Protein AF-0000000078833300 (afdb_homodimer)

Sequence (262 aa):
MPRTYQPGDTFTHVRECDRYRPIYYAGASGDYNPIHIDPEAGSAAGLNGNILQGLCTLGWVVEAIAGFVEDPGRVRRVKARFSRPVRPEDTITFQGRVTAVQDGRLTAEVSATNQRGEDVLKGAVVEAFIGMPRTYQPGDTFTHVRECDRYRPIYYAGASGDYNPIHIDPEAGSAAGLNGNILQGLCTLGWVVEAIAGFVEDPGRVRRVKARFSRPVRPEDTITFQGRVTAVQDGRLTAEVSATNQRGEDVLKGAVVEAFIG

Solvent-accessible surface area (backbone atoms only — not comparable to full-atom values): 13413 Å² total; per-residue (Å²): 125,86,83,81,79,49,58,71,45,70,52,73,40,77,47,69,34,50,78,57,45,33,48,50,33,17,71,49,44,62,51,68,50,46,40,31,66,30,46,65,49,6,38,75,71,71,58,81,23,33,30,44,54,65,66,46,59,54,34,45,52,53,38,41,51,40,66,68,68,72,42,75,55,52,74,37,33,42,34,39,39,52,68,39,85,48,38,59,66,36,38,36,40,35,46,34,32,29,69,40,61,55,95,53,28,39,30,32,39,33,32,30,26,37,82,84,68,46,58,30,28,56,67,22,36,43,32,26,40,47,122,125,87,84,82,80,48,59,69,45,70,51,73,39,76,48,70,33,49,79,58,43,33,48,49,33,17,71,49,44,61,51,68,50,45,42,30,67,29,47,66,48,6,37,75,71,70,58,80,24,33,29,42,56,64,66,46,59,53,35,44,52,51,37,40,50,40,65,68,68,71,44,78,55,50,72,37,33,42,34,39,37,51,68,39,85,48,39,59,66,35,39,35,40,36,46,35,33,28,69,40,64,55,95,52,28,39,30,34,38,32,32,29,27,37,82,83,68,46,60,32,28,56,66,23,36,41,31,28,42,48,121

Foldseek 3Di:
DQDDDDFFDKFKDKDAAAQCNLPVVCVVVVPPPCLAHPQVVVVVVVNNGHFHDVVVVVVVVVVRVCVVNVFDKDWDDKDWDFDHTHHHGWMKMKMKTWHDDPDQKTKMWIWMATPVRHTGIHGMIIMIGHD/DQDDDDFFDKFKDKDAAAQCNLPVVCVVVVPPPCLAHPQVVVVVVVNNGHFHDVVVVVVVVVVRVCVVSVFDKDWDDKDWDFDHTHHHGWMKMKMKTWHDDDDQKTKMWIWMATPVRHTGIHGMIIMIGHD

Organism: Myxococcus xanthus (strain DK1622) (NCBI:txid246197)

Secondary structure (DSSP, 8-state):
------TT-EEEEEEE--TTHHHHHHHHH----HHHH-HHHHHHTTSSS----HHHHHHHHHHHHHHHHTS---EEEEEEEB-S---TT-EEEEEEEEEEEETTEEEEEEEEE-TTS-EEEEEEEEEEE--/------TT-EEEEEEE--TTHHHHHHHHH----HHHH-HHHHHHTTSSS----HHHHHHHHHHHHHHHHTS---EEEEEEEB-S---TT-EEEEEEEEEEEETTEEEEEEEEE-TTS-EEEEEEEEEEE--

pLDDT: mean 94.78, std 7.52, range [46.41, 98.88]

Structure (mmCIF, N/CA/C/O backbone):
data_AF-0000000078833300-model_v1
#
loop_
_entity.id
_entity.type
_entity.pdbx_description
1 polymer 'MaoC domain protein'
#
loop_
_atom_site.group_PDB
_atom_site.id
_atom_site.type_symbol
_atom_site.label_atom_id
_atom_site.label_alt_id
_atom_site.label_comp_id
_atom_site.label_asym_id
_atom_site.label_entity_id
_atom_site.label_seq_id
_atom_site.pdbx_PDB_ins_code
_atom_site.Cartn_x
_atom_site.Cartn_y
_atom_site.Cartn_z
_atom_site.occupancy
_atom_site.B_iso_or_equiv
_atom_site.auth_seq_id
_atom_site.auth_comp_id
_atom_site.auth_asym_id
_atom_site.auth_atom_id
_atom_site.pdbx_PDB_model_num
ATOM 1 N N . MET A 1 1 ? -14.938 24.672 14.789 1 46.44 1 MET A N 1
ATOM 2 C CA . MET A 1 1 ? -14.117 24.062 15.836 1 46.44 1 MET A CA 1
ATOM 3 C C . MET A 1 1 ? -13.32 22.891 15.297 1 46.44 1 MET A C 1
ATOM 5 O O . MET A 1 1 ? -13.781 22.172 14.414 1 46.44 1 MET A O 1
ATOM 9 N N . PRO A 1 2 ? -11.938 22.875 15.602 1 61.19 2 PRO A N 1
ATOM 10 C CA . PRO A 1 2 ? -11.195 21.75 15.047 1 61.19 2 PRO A CA 1
ATOM 11 C C . PRO A 1 2 ? -11.789 20.391 15.453 1 61.19 2 PRO A C 1
ATOM 13 O O . PRO A 1 2 ? -12.32 20.266 16.562 1 61.19 2 PRO A O 1
ATOM 16 N N . ARG A 1 3 ? -12.328 19.625 14.547 1 71.81 3 ARG A N 1
ATOM 17 C CA . ARG A 1 3 ? -12.938 18.328 14.852 1 71.81 3 ARG A CA 1
ATOM 18 C C . ARG A 1 3 ? -12.031 17.5 15.75 1 71.81 3 ARG A C 1
ATOM 20 O O . ARG A 1 3 ? -10.812 17.453 15.547 1 71.81 3 ARG A O 1
ATOM 27 N N . THR A 1 4 ? -12.586 17.125 16.938 1 87.56 4 THR A N 1
ATOM 28 C CA . THR A 1 4 ? -11.859 16.234 17.828 1 87.56 4 THR A CA 1
ATOM 29 C C . THR A 1 4 ? -12.188 14.773 17.516 1 87.56 4 THR A C 1
ATOM 31 O O . THR A 1 4 ? -13.336 14.445 17.203 1 87.56 4 THR A O 1
ATOM 34 N N . TYR A 1 5 ? -11.242 13.977 17.406 1 93.62 5 TYR A N 1
ATOM 35 C CA . TYR A 1 5 ? -11.375 12.539 17.188 1 93.62 5 TYR A CA 1
ATOM 36 C C . TYR A 1 5 ? -11.094 11.758 18.453 1 93.62 5 TYR A C 1
ATOM 38 O O . TYR A 1 5 ? -10.281 12.172 19.281 1 93.62 5 TYR A O 1
ATOM 46 N N . GLN A 1 6 ? -11.82 10.703 18.625 1 96.19 6 GLN A N 1
ATOM 47 C CA . GLN A 1 6 ? -11.617 9.852 19.797 1 96.19 6 GLN A CA 1
ATOM 48 C C . GLN A 1 6 ? -11.766 8.375 19.453 1 96.19 6 GLN A C 1
ATOM 50 O O . GLN A 1 6 ? -12.469 8.031 18.5 1 96.19 6 GLN A O 1
ATOM 55 N N . PRO A 1 7 ? -11.078 7.582 20.312 1 97.88 7 PRO A N 1
ATOM 56 C CA . PRO A 1 7 ? -11.312 6.148 20.109 1 97.88 7 PRO A CA 1
ATOM 57 C C . PRO A 1 7 ? -12.789 5.781 20.125 1 97.88 7 PRO A C 1
ATOM 59 O O . PRO A 1 7 ? -13.555 6.32 20.922 1 97.88 7 PRO A O 1
ATOM 62 N N . GLY A 1 8 ? -13.172 4.984 19.203 1 98.25 8 GLY A N 1
ATOM 63 C CA . GLY A 1 8 ? -14.57 4.586 19.109 1 98.25 8 GLY A CA 1
ATOM 64 C C . GLY A 1 8 ? -15.305 5.258 17.969 1 98.25 8 GLY A C 1
ATOM 65 O O . GLY A 1 8 ? -16.359 4.789 17.531 1 98.25 8 GLY A O 1
ATOM 66 N N . ASP A 1 9 ? -14.797 6.422 17.484 1 98 9 ASP A N 1
ATOM 67 C CA . ASP A 1 9 ? -15.375 7.047 16.297 1 98 9 ASP A CA 1
ATOM 68 C C . ASP A 1 9 ? -15.383 6.082 15.117 1 98 9 ASP A C 1
ATOM 70 O O . ASP A 1 9 ? -14.414 5.344 14.914 1 98 9 ASP A O 1
ATOM 74 N N . THR A 1 10 ? -16.562 6.066 14.375 1 98.5 10 THR A N 1
ATOM 75 C CA . THR A 1 10 ? -16.656 5.176 13.219 1 98.5 10 THR A CA 1
ATOM 76 C C . THR A 1 10 ? -16.844 5.973 11.938 1 98.5 10 THR A C 1
ATOM 78 O O . THR A 1 10 ? -17.25 7.137 11.969 1 98.5 10 THR A O 1
ATOM 81 N N . PHE A 1 11 ? -16.422 5.395 10.836 1 97.88 11 PHE A N 1
ATOM 82 C CA . PHE A 1 11 ? -16.609 5.98 9.516 1 97.88 11 PHE A CA 1
ATOM 83 C C . PHE A 1 11 ? -16.75 4.891 8.453 1 97.88 11 PHE A C 1
ATOM 85 O O . PHE A 1 11 ? -16.422 3.729 8.703 1 97.88 11 PHE A O 1
ATOM 92 N N . THR A 1 12 ? -17.375 5.238 7.32 1 98.25 12 THR A N 1
ATOM 93 C CA . THR A 1 12 ? -17.562 4.336 6.188 1 98.25 12 THR A CA 1
ATOM 94 C C . THR A 1 12 ? -17.078 4.988 4.895 1 98.25 12 THR A C 1
ATOM 96 O O . THR A 1 12 ? -16.906 6.211 4.832 1 98.25 12 THR A O 1
ATOM 99 N N . HIS A 1 13 ? -16.734 4.242 4.016 1 97.94 13 HIS A N 1
ATOM 100 C CA . HIS A 1 13 ? -16.312 4.656 2.686 1 97.94 13 HIS A CA 1
ATOM 101 C C . HIS A 1 13 ? -16.688 3.611 1.639 1 97.94 13 HIS A C 1
ATOM 103 O O . HIS A 1 13 ? -16.844 2.43 1.961 1 97.94 13 HIS A O 1
ATOM 109 N N . VAL A 1 14 ? -16.922 4.121 0.365 1 98.56 14 VAL A N 1
ATOM 110 C CA . VAL A 1 14 ? -17.219 3.205 -0.73 1 98.56 14 VAL A CA 1
ATOM 111 C C . VAL A 1 14 ? -16.359 3.559 -1.945 1 98.56 14 VAL A C 1
ATOM 113 O O . VAL A 1 14 ? -16.188 4.734 -2.273 1 98.56 14 VAL A O 1
ATOM 116 N N . ARG A 1 15 ? -15.773 2.521 -2.533 1 98.25 15 ARG A N 1
ATOM 117 C CA . ARG A 1 15 ? -15.031 2.664 -3.781 1 98.25 15 ARG A CA 1
ATOM 118 C C . ARG A 1 15 ? -15.422 1.578 -4.777 1 98.25 15 ARG A C 1
ATOM 120 O O . ARG A 1 15 ? -15.586 0.415 -4.402 1 98.25 15 ARG A O 1
ATOM 127 N N . GLU A 1 16 ? -15.562 2.062 -6.004 1 98.12 16 GLU A N 1
ATOM 128 C CA . GLU A 1 16 ? -15.711 1.102 -7.094 1 98.12 16 GLU A CA 1
ATOM 129 C C . GLU A 1 16 ? -14.383 0.884 -7.816 1 98.12 16 GLU A C 1
ATOM 131 O O . GLU A 1 16 ? -13.656 1.841 -8.102 1 98.12 16 GLU A O 1
ATOM 136 N N . CYS A 1 17 ? -14.125 -0.367 -8.062 1 98.44 17 CYS A N 1
ATOM 137 C CA . CYS A 1 17 ? -12.977 -0.675 -8.906 1 98.44 17 CYS A CA 1
ATOM 138 C C . CYS A 1 17 ? -13.352 -0.587 -10.383 1 98.44 17 CYS A C 1
ATOM 140 O O . CYS A 1 17 ? -13.922 -1.523 -10.938 1 98.44 17 CYS A O 1
ATOM 142 N N . ASP A 1 18 ? -12.914 0.545 -10.93 1 96.38 18 ASP A N 1
ATOM 143 C CA . ASP A 1 18 ? -13.211 0.672 -12.352 1 96.38 18 ASP A CA 1
ATOM 144 C C . ASP A 1 18 ? -12.492 -0.402 -13.164 1 96.38 18 ASP A C 1
ATOM 146 O O . ASP A 1 18 ? -11.516 -0.985 -12.703 1 96.38 18 ASP A O 1
ATOM 150 N N . ARG A 1 19 ? -12.984 -0.675 -14.414 1 96.69 19 ARG A N 1
ATOM 151 C CA . ARG A 1 19 ? -12.539 -1.778 -15.258 1 96.69 19 ARG A CA 1
ATOM 152 C C . ARG A 1 19 ? -11.039 -1.695 -15.523 1 96.69 19 ARG A C 1
ATOM 154 O O . ARG A 1 19 ? -10.359 -2.721 -15.594 1 96.69 19 ARG A O 1
ATOM 161 N N . TYR A 1 20 ? -10.516 -0.508 -15.617 1 97.31 20 TYR A N 1
ATOM 162 C CA . TYR A 1 20 ? -9.125 -0.372 -16.047 1 97.31 20 TYR A CA 1
ATOM 163 C C . TYR A 1 20 ? -8.234 0.059 -14.883 1 97.31 20 TYR A C 1
ATOM 165 O O . TYR A 1 20 ? -7.059 0.372 -15.078 1 97.31 20 TYR A O 1
ATOM 173 N N . ARG A 1 21 ? -8.703 -0.009 -13.695 1 97.75 21 ARG A N 1
ATOM 174 C CA . ARG A 1 21 ? -7.957 0.428 -12.523 1 97.75 21 ARG A CA 1
ATOM 175 C C . ARG A 1 21 ? -6.668 -0.369 -12.359 1 97.75 21 ARG A C 1
ATOM 177 O O . ARG A 1 21 ? -5.602 0.206 -12.148 1 97.75 21 ARG A O 1
ATOM 184 N N . PRO A 1 22 ? -6.734 -1.708 -12.539 1 98.06 22 PRO A N 1
ATOM 185 C CA . PRO A 1 22 ? -5.48 -2.445 -12.383 1 98.06 22 PRO A CA 1
ATOM 186 C C . PRO A 1 22 ? -4.406 -1.997 -13.375 1 98.06 22 PRO A C 1
ATOM 188 O O . PRO A 1 22 ? -3.215 -2.023 -13.055 1 98.06 22 PRO A O 1
ATOM 191 N N . ILE A 1 23 ? -4.875 -1.51 -14.531 1 97.69 23 ILE A N 1
ATOM 192 C CA . ILE A 1 23 ? -3.93 -1.143 -15.578 1 97.69 23 ILE A CA 1
ATOM 193 C C . ILE A 1 23 ? -3.27 0.19 -15.234 1 97.69 23 ILE A C 1
ATOM 195 O O . ILE A 1 23 ? -2.041 0.293 -15.211 1 97.69 23 ILE A O 1
ATOM 199 N N . TYR A 1 24 ? -4.031 1.206 -14.898 1 96.56 24 TYR A N 1
ATOM 200 C CA . TYR A 1 24 ? -3.387 2.488 -14.641 1 96.56 24 TYR A CA 1
ATOM 201 C C . TYR A 1 24 ? -2.715 2.494 -13.273 1 96.56 24 TYR A C 1
ATOM 203 O O . TYR A 1 24 ? -1.77 3.254 -13.039 1 96.56 24 TYR A O 1
ATOM 211 N N . TYR A 1 25 ? -3.188 1.612 -12.352 1 98.31 25 TYR A N 1
ATOM 212 C CA . TYR A 1 25 ? -2.451 1.477 -11.102 1 98.31 25 TYR A CA 1
ATOM 213 C C . TYR A 1 25 ? -1.094 0.826 -11.336 1 98.31 25 TYR A C 1
ATOM 215 O O . TYR A 1 25 ? -0.106 1.184 -10.688 1 98.31 25 TYR A O 1
ATOM 223 N N . ALA A 1 26 ? -1.053 -0.112 -12.234 1 97.25 26 ALA A N 1
ATOM 224 C CA . ALA A 1 26 ? 0.229 -0.708 -12.602 1 97.25 26 ALA A CA 1
ATOM 225 C C . ALA A 1 26 ? 1.194 0.349 -13.133 1 97.25 26 ALA A C 1
ATOM 227 O O . ALA A 1 26 ? 2.363 0.385 -12.734 1 97.25 26 ALA A O 1
ATOM 228 N N . GLY A 1 27 ? 0.676 1.202 -13.977 1 95.69 27 GLY A N 1
ATOM 229 C CA . GLY A 1 27 ? 1.493 2.273 -14.523 1 95.69 27 GLY A CA 1
ATOM 230 C C . GLY A 1 27 ? 2.027 3.217 -13.461 1 95.69 27 GLY A C 1
ATOM 231 O O . GLY A 1 27 ? 3.174 3.664 -13.539 1 95.69 27 GLY A O 1
ATOM 232 N N . ALA A 1 28 ? 1.263 3.461 -12.453 1 96.5 28 ALA A N 1
ATOM 233 C CA . ALA A 1 28 ? 1.636 4.418 -11.414 1 96.5 28 ALA A CA 1
ATOM 234 C C . ALA A 1 28 ? 2.527 3.77 -10.359 1 96.5 28 ALA A C 1
ATOM 236 O O . ALA A 1 28 ? 3.482 4.383 -9.883 1 96.5 28 ALA A O 1
ATOM 237 N N . SER A 1 29 ? 2.262 2.516 -10.016 1 95.12 29 SER A N 1
ATOM 238 C CA . SER A 1 29 ? 2.936 1.851 -8.90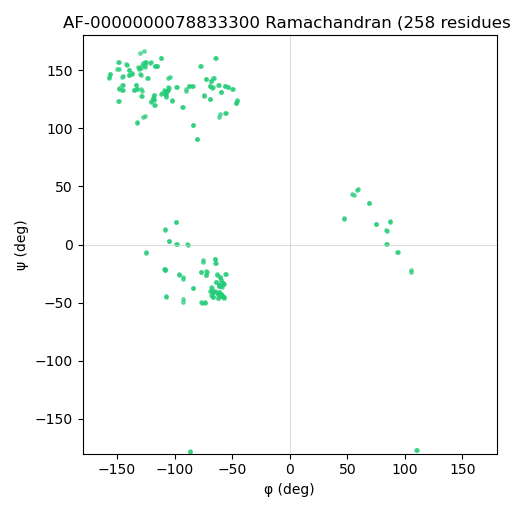6 1 95.12 29 SER A CA 1
ATOM 239 C C . SER A 1 29 ? 4.164 1.086 -9.383 1 95.12 29 SER A C 1
ATOM 241 O O . SER A 1 29 ? 5.07 0.8 -8.602 1 95.12 29 SER A O 1
ATOM 243 N N . GLY A 1 30 ? 4.113 0.642 -10.656 1 92.38 30 GLY A N 1
ATOM 244 C CA . GLY A 1 30 ? 5.176 -0.202 -11.18 1 92.38 30 GLY A CA 1
ATOM 245 C C . GLY A 1 30 ? 4.887 -1.685 -11.039 1 92.38 30 GLY A C 1
ATOM 246 O O . GLY A 1 30 ? 5.676 -2.521 -11.484 1 92.38 30 GLY A O 1
ATOM 247 N N . ASP A 1 31 ? 3.801 -2.037 -10.367 1 93.81 31 ASP A N 1
ATOM 248 C CA . ASP A 1 31 ? 3.438 -3.443 -10.219 1 93.81 31 ASP A CA 1
ATOM 249 C C . ASP A 1 31 ? 2.73 -3.963 -11.469 1 93.81 31 ASP A C 1
ATOM 251 O O . ASP A 1 31 ? 1.5 -3.996 -11.531 1 93.81 31 ASP A O 1
ATOM 255 N N . TYR A 1 32 ? 3.504 -4.492 -12.406 1 94.88 32 TYR A N 1
ATOM 256 C CA . TYR A 1 32 ? 2.99 -4.977 -13.68 1 94.88 32 TYR A CA 1
ATOM 257 C C . TYR A 1 32 ? 2.805 -6.488 -13.656 1 94.88 32 TYR A C 1
ATOM 259 O O . TYR A 1 32 ? 2.805 -7.137 -14.703 1 94.88 32 TYR A O 1
ATOM 267 N N . ASN A 1 33 ? 2.729 -7.082 -12.438 1 94.88 33 ASN A N 1
ATOM 268 C CA . ASN A 1 33 ? 2.414 -8.508 -12.359 1 94.88 33 ASN A CA 1
ATOM 269 C C . ASN A 1 33 ? 1.247 -8.875 -13.266 1 94.88 33 ASN A C 1
ATOM 271 O O . ASN A 1 33 ? 0.177 -8.266 -13.188 1 94.88 33 ASN A O 1
ATOM 275 N N . PRO A 1 34 ? 1.478 -9.805 -14.141 1 95 34 PRO A N 1
ATOM 276 C CA . PRO A 1 34 ? 0.47 -10.109 -15.164 1 95 34 PRO A CA 1
ATOM 277 C C . PRO A 1 34 ? -0.892 -10.453 -14.562 1 95 34 PRO A C 1
ATOM 279 O O . PRO A 1 34 ? -1.925 -10.234 -15.203 1 95 34 PRO A O 1
ATOM 282 N N . ILE A 1 35 ? -0.968 -10.93 -13.352 1 94.75 35 ILE A N 1
ATOM 283 C CA . ILE A 1 35 ? -2.246 -11.289 -12.742 1 94.75 35 ILE A CA 1
ATOM 284 C C . ILE A 1 35 ? -3.098 -10.031 -12.562 1 94.75 35 ILE A C 1
ATOM 286 O O . ILE A 1 35 ? -4.301 -10.125 -12.305 1 94.75 35 ILE A O 1
ATOM 290 N N . HIS A 1 36 ? -2.479 -8.883 -12.648 1 97.06 36 HIS A N 1
ATOM 291 C CA . HIS A 1 36 ? -3.205 -7.637 -12.461 1 97.06 36 HIS A CA 1
ATOM 292 C C . HIS A 1 36 ? -3.635 -7.035 -13.797 1 97.06 36 HIS A C 1
ATOM 294 O O . HIS A 1 36 ? -4.613 -6.289 -13.859 1 97.06 36 HIS A O 1
ATOM 300 N N . ILE A 1 37 ? -2.936 -7.328 -14.859 1 97 37 ILE A N 1
ATOM 301 C CA . ILE A 1 37 ? -3.162 -6.492 -16.031 1 97 37 ILE A CA 1
ATOM 302 C C . ILE A 1 37 ? -3.541 -7.367 -17.234 1 97 37 ILE A C 1
ATOM 304 O O . ILE A 1 37 ? -3.9 -6.859 -18.297 1 97 37 ILE A O 1
ATOM 308 N N . ASP A 1 38 ? -3.494 -8.664 -17.141 1 96.75 38 ASP A N 1
ATOM 309 C CA . ASP A 1 38 ? -3.832 -9.625 -18.188 1 96.75 38 ASP A CA 1
ATOM 310 C C . ASP A 1 38 ? -4.852 -10.648 -17.688 1 96.75 38 ASP A C 1
ATOM 312 O O . ASP A 1 38 ? -4.512 -11.555 -16.922 1 96.75 38 ASP A O 1
ATOM 316 N N . PRO A 1 39 ? -6.098 -10.516 -18.25 1 96.62 39 PRO A N 1
ATOM 317 C CA . PRO A 1 39 ? -7.129 -11.445 -17.781 1 96.62 39 PRO A CA 1
ATOM 318 C C . PRO A 1 39 ? -6.758 -12.906 -18.031 1 96.62 39 PRO A C 1
ATOM 320 O O . PRO A 1 39 ? -7.145 -13.781 -17.25 1 96.62 39 PRO A O 1
ATOM 323 N N . GLU A 1 40 ? -6.02 -13.188 -19.062 1 96.88 40 GLU A N 1
ATOM 324 C CA . GLU A 1 40 ? -5.602 -14.562 -19.328 1 96.88 40 GLU A CA 1
ATOM 325 C C . GLU A 1 40 ? -4.605 -15.047 -18.281 1 96.88 40 GLU A C 1
ATOM 327 O O . GLU A 1 40 ? -4.691 -16.188 -17.828 1 96.88 40 GLU A O 1
ATOM 332 N N . ALA A 1 41 ? -3.742 -14.219 -17.906 1 94.62 41 ALA A N 1
ATOM 333 C CA . ALA A 1 41 ? -2.783 -14.578 -16.859 1 94.62 41 ALA A CA 1
ATOM 334 C C . ALA A 1 41 ? -3.486 -14.812 -15.523 1 94.62 41 ALA A C 1
ATOM 336 O O . ALA A 1 41 ? -3.158 -15.758 -14.805 1 94.62 41 ALA A O 1
ATOM 337 N N . GLY A 1 42 ? -4.461 -13.977 -15.227 1 94.38 42 GLY A N 1
ATOM 338 C CA . GLY A 1 42 ? -5.246 -14.18 -14.023 1 94.38 42 GLY A CA 1
ATOM 339 C C . GLY A 1 42 ? -5.996 -15.492 -14.008 1 94.38 42 GLY A C 1
ATOM 340 O O . GLY A 1 42 ? -5.988 -16.219 -13.008 1 94.38 42 GLY A O 1
ATOM 341 N N . SER A 1 43 ? -6.539 -15.805 -15.156 1 95.5 43 SER A N 1
ATOM 342 C CA . SER A 1 43 ? -7.273 -17.062 -15.273 1 95.5 43 SER A CA 1
ATOM 343 C C . SER A 1 43 ? -6.34 -18.25 -15.125 1 95.5 43 SER A C 1
ATOM 345 O O . SER A 1 43 ? -6.676 -19.234 -14.445 1 95.5 43 SER A O 1
ATOM 347 N N . ALA A 1 44 ? -5.203 -18.109 -15.734 1 92.88 44 ALA A N 1
ATOM 348 C CA . ALA A 1 44 ? -4.215 -19.188 -15.641 1 92.88 44 ALA A CA 1
ATOM 349 C C . ALA A 1 44 ? -3.768 -19.391 -14.203 1 92.88 44 ALA A C 1
ATOM 351 O O . ALA A 1 44 ? -3.438 -20.516 -13.805 1 92.88 44 ALA A O 1
ATOM 352 N N . ALA A 1 45 ? -3.861 -18.359 -13.398 1 90.38 45 ALA A N 1
ATOM 353 C CA . ALA A 1 45 ? -3.457 -18.406 -11.992 1 90.38 45 ALA A CA 1
ATOM 354 C C . ALA A 1 45 ? -4.617 -18.859 -11.102 1 90.38 45 ALA A C 1
ATOM 356 O O . ALA A 1 45 ? -4.496 -18.875 -9.875 1 90.38 45 ALA A O 1
ATOM 357 N N . GLY A 1 46 ? -5.75 -19.109 -11.719 1 92.19 46 GLY A N 1
ATOM 358 C CA . GLY A 1 46 ? -6.891 -19.609 -10.969 1 92.19 46 GLY A CA 1
ATOM 359 C C . GLY A 1 46 ? -7.734 -18.5 -10.367 1 92.19 46 GLY A C 1
ATOM 360 O O . GLY A 1 46 ? -8.477 -18.719 -9.414 1 92.19 46 GLY A O 1
ATOM 361 N N . LEU A 1 47 ? -7.637 -17.297 -10.859 1 93.69 47 LEU A N 1
ATOM 362 C CA . LEU A 1 47 ? -8.297 -16.141 -10.25 1 93.69 47 LEU A CA 1
ATOM 363 C C . LEU A 1 47 ? -9.516 -15.719 -11.062 1 93.69 47 LEU A C 1
ATOM 365 O O . LEU A 1 47 ? -10.141 -14.703 -10.766 1 93.69 47 LEU A O 1
ATOM 369 N N . ASN A 1 48 ? -9.828 -16.391 -12.047 1 93.44 48 ASN A N 1
ATOM 370 C CA . ASN A 1 48 ? -10.984 -16.078 -12.883 1 93.44 48 ASN A CA 1
ATOM 371 C C . ASN A 1 48 ? -10.891 -14.68 -13.477 1 93.44 48 ASN A C 1
ATOM 373 O O . ASN A 1 48 ? -11.836 -13.898 -13.391 1 93.44 48 ASN A O 1
ATOM 377 N N . GLY A 1 49 ? -9.719 -14.336 -14.039 1 95.75 49 GLY A N 1
ATOM 378 C CA . GLY A 1 49 ? -9.43 -13.031 -14.609 1 95.75 49 GLY A CA 1
ATOM 379 C C . GLY A 1 49 ? -8.422 -12.234 -13.805 1 95.75 49 GLY A C 1
ATOM 380 O O . GLY A 1 49 ? -7.836 -12.75 -12.852 1 95.75 49 GLY A O 1
ATOM 381 N N . ASN A 1 50 ? -8.172 -10.969 -14.258 1 96.75 50 ASN A N 1
ATOM 382 C CA . ASN A 1 50 ? -7.211 -10.141 -13.539 1 96.75 50 ASN A CA 1
ATOM 383 C C . ASN A 1 50 ? -7.812 -9.57 -12.258 1 96.75 50 ASN A C 1
ATOM 385 O O . ASN A 1 50 ? -9.031 -9.445 -12.141 1 96.75 50 ASN A O 1
ATOM 389 N N . ILE A 1 51 ? -6.977 -9.273 -11.289 1 97.62 51 ILE A N 1
ATOM 390 C CA . ILE A 1 51 ? -7.406 -8.766 -9.992 1 97.62 51 ILE A CA 1
ATOM 391 C C . ILE A 1 51 ? -6.684 -7.457 -9.68 1 97.62 51 ILE A C 1
ATOM 393 O O . ILE A 1 51 ? -5.645 -7.156 -10.273 1 97.62 51 ILE A O 1
ATOM 397 N N . LEU A 1 52 ? -7.281 -6.645 -8.812 1 98.12 52 LEU A N 1
ATOM 398 C CA . LEU A 1 52 ? -6.688 -5.387 -8.375 1 98.12 52 LEU A CA 1
ATOM 399 C C . LEU A 1 52 ? -5.512 -5.641 -7.438 1 98.12 52 LEU A C 1
ATOM 401 O O . LEU A 1 52 ? -5.543 -6.578 -6.637 1 98.12 52 LEU A O 1
ATOM 405 N N . GLN A 1 53 ? -4.527 -4.863 -7.562 1 97.44 53 GLN A N 1
ATOM 406 C CA . GLN A 1 53 ? -3.42 -4.906 -6.613 1 97.44 53 GLN A CA 1
ATOM 407 C C . GLN A 1 53 ? -3.902 -4.625 -5.195 1 97.44 53 GLN A C 1
ATOM 409 O O . GLN A 1 53 ? -4.578 -3.621 -4.949 1 97.44 53 GLN A O 1
ATOM 414 N N . GLY A 1 54 ? -3.512 -5.441 -4.242 1 97.69 54 GLY A N 1
ATOM 415 C CA . GLY A 1 54 ? -3.932 -5.289 -2.859 1 97.69 54 GLY A CA 1
ATOM 416 C C . GLY A 1 54 ? -3.572 -3.939 -2.271 1 97.69 54 GLY A C 1
ATOM 417 O O . GLY A 1 54 ? -4.316 -3.393 -1.455 1 97.69 54 GLY A O 1
ATOM 418 N N . LEU A 1 55 ? -2.48 -3.398 -2.697 1 98.06 55 LEU A N 1
ATOM 419 C CA . LEU A 1 55 ? -2.033 -2.127 -2.141 1 98.06 55 LEU A CA 1
ATOM 420 C C . LEU A 1 55 ? -2.914 -0.981 -2.629 1 98.06 55 LEU A C 1
ATOM 422 O O . LEU A 1 55 ? -2.998 0.063 -1.979 1 98.06 55 LEU A O 1
ATOM 426 N N . CYS A 1 56 ? -3.592 -1.136 -3.762 1 98.38 56 CYS A N 1
ATOM 427 C CA . CYS A 1 56 ? -4.598 -0.147 -4.137 1 98.38 56 CYS A CA 1
ATOM 428 C C . CYS A 1 56 ? -5.773 -0.175 -3.17 1 98.38 56 CYS A C 1
ATOM 430 O O . CYS A 1 56 ? -6.242 0.874 -2.723 1 98.38 56 CYS A O 1
ATOM 432 N N . THR A 1 57 ? -6.227 -1.336 -2.85 1 98.56 57 THR A N 1
ATOM 433 C CA . THR A 1 57 ? -7.289 -1.479 -1.857 1 98.56 57 THR A CA 1
ATOM 434 C C . THR A 1 57 ? -6.875 -0.848 -0.53 1 98.56 57 THR A C 1
ATOM 436 O O . THR A 1 57 ? -7.652 -0.112 0.081 1 98.56 57 THR A O 1
ATOM 439 N N . LEU A 1 58 ? -5.621 -1.15 -0.112 1 98.44 58 LEU A N 1
ATOM 440 C CA . LEU A 1 58 ? -5.113 -0.531 1.106 1 98.44 58 LEU A CA 1
ATOM 441 C C . LEU A 1 58 ? -5.055 0.987 0.962 1 98.44 58 LEU A C 1
ATOM 443 O O . LEU A 1 58 ? -5.301 1.716 1.927 1 98.44 58 LEU A O 1
ATOM 447 N N . GLY A 1 59 ? -4.762 1.438 -0.262 1 97.62 59 GLY A N 1
ATOM 448 C CA . GLY A 1 59 ? -4.805 2.865 -0.538 1 97.62 59 GLY A CA 1
ATOM 449 C C . GLY A 1 59 ? -6.172 3.479 -0.296 1 97.62 59 GLY A C 1
ATOM 450 O O . GLY A 1 59 ? -6.273 4.613 0.173 1 97.62 59 GLY A O 1
ATOM 451 N N . TRP A 1 60 ? -7.188 2.785 -0.575 1 97.88 60 TRP A N 1
ATOM 452 C CA . TRP A 1 60 ? -8.547 3.279 -0.36 1 97.88 60 TRP A CA 1
ATOM 453 C C . TRP A 1 60 ? -8.883 3.316 1.127 1 97.88 60 TRP A C 1
ATOM 455 O O . TRP A 1 60 ? -9.695 4.137 1.567 1 97.88 60 TRP A O 1
ATOM 465 N N . VAL A 1 61 ? -8.219 2.445 1.942 1 97.69 61 VAL A N 1
ATOM 466 C CA . VAL A 1 61 ? -8.312 2.555 3.395 1 97.69 61 VAL A CA 1
ATOM 467 C C . VAL A 1 61 ? -7.738 3.893 3.852 1 97.69 61 VAL A C 1
ATOM 469 O O . VAL A 1 61 ? -8.352 4.602 4.652 1 97.69 61 VAL A O 1
ATOM 472 N N . VAL A 1 62 ? -6.609 4.207 3.311 1 96.25 62 VAL A N 1
ATOM 473 C CA . VAL A 1 62 ? -5.953 5.469 3.641 1 96.25 62 VAL A CA 1
ATOM 474 C C . VAL A 1 62 ? -6.836 6.637 3.209 1 96.25 62 VAL A C 1
ATOM 476 O O . VAL A 1 62 ? -7.012 7.602 3.957 1 96.25 62 VAL A O 1
ATOM 479 N N . GLU A 1 63 ? -7.402 6.5 2.027 1 94.31 63 GLU A N 1
ATOM 480 C CA . GLU A 1 63 ? -8.344 7.504 1.533 1 94.31 63 GLU A CA 1
ATOM 481 C C . GLU A 1 63 ? -9.516 7.68 2.49 1 94.31 63 GLU A C 1
ATOM 483 O O . GLU A 1 63 ? -9.93 8.805 2.777 1 94.31 63 GLU A O 1
ATOM 488 N N . ALA A 1 64 ? -10.07 6.598 2.961 1 94.94 64 ALA A N 1
ATOM 489 C CA . ALA A 1 64 ? -11.195 6.633 3.887 1 94.94 64 ALA A CA 1
ATOM 490 C C . ALA A 1 64 ? -10.836 7.383 5.164 1 94.94 64 ALA A C 1
ATOM 492 O O . ALA A 1 64 ? -11.609 8.211 5.648 1 94.94 64 ALA A O 1
ATOM 493 N N . ILE A 1 65 ? -9.672 7.117 5.652 1 94.94 65 ILE A N 1
ATOM 494 C CA . ILE A 1 65 ? -9.211 7.738 6.891 1 94.94 65 ILE A CA 1
ATOM 495 C C . ILE A 1 65 ? -8.977 9.234 6.66 1 94.94 65 ILE A C 1
ATOM 497 O O . ILE A 1 65 ? -9.375 10.062 7.48 1 94.94 65 ILE A O 1
ATOM 501 N N . ALA A 1 66 ? -8.375 9.602 5.578 1 91.19 66 ALA A N 1
ATOM 502 C CA . ALA A 1 66 ? -8.117 11 5.242 1 91.19 66 ALA A CA 1
ATOM 503 C C . ALA A 1 66 ? -9.422 11.781 5.141 1 91.19 66 ALA A C 1
ATOM 505 O O . ALA A 1 66 ? -9.516 12.914 5.621 1 91.19 66 ALA A O 1
ATOM 506 N N . GLY A 1 67 ? -10.422 11.164 4.496 1 89.31 67 GLY A N 1
ATOM 507 C CA . GLY A 1 67 ? -11.727 11.797 4.383 1 89.31 67 GLY A CA 1
ATOM 508 C C . GLY A 1 67 ? -12.406 12 5.723 1 89.31 67 GLY A C 1
ATOM 509 O O . GLY A 1 67 ? -13.109 12.992 5.926 1 89.31 67 GLY A O 1
ATOM 510 N N . PHE A 1 68 ? -12.117 11.07 6.574 1 92.19 68 PHE A N 1
ATOM 511 C CA . PHE A 1 68 ? -12.695 11.133 7.906 1 92.19 68 PHE A CA 1
ATOM 512 C C . PHE A 1 68 ? -12.023 12.227 8.734 1 92.19 68 PHE A C 1
ATOM 514 O O . PHE A 1 68 ? -12.703 13.016 9.398 1 92.19 68 PHE A O 1
ATOM 521 N N . VAL A 1 69 ? -10.719 12.281 8.805 1 88.56 69 VAL A N 1
ATOM 522 C CA . VAL A 1 69 ? -9.961 13.227 9.625 1 88.56 69 VAL A CA 1
ATOM 523 C C . VAL A 1 69 ? -9.984 14.609 8.984 1 88.56 69 VAL A C 1
ATOM 525 O O . VAL A 1 69 ? -9.836 15.625 9.68 1 88.56 69 VAL A O 1
ATOM 528 N N . GLU A 1 70 ? -10.383 14.836 7.723 1 78.25 70 GLU A N 1
ATOM 529 C CA . GLU A 1 70 ? -10.469 16.094 6.977 1 78.25 70 GLU A CA 1
ATOM 530 C C . GLU A 1 70 ? -9.195 16.922 7.133 1 78.25 70 GLU A C 1
ATOM 532 O O . GLU A 1 70 ? -9.258 18.141 7.285 1 78.25 70 GLU A O 1
ATOM 537 N N . ASP A 1 71 ? -8.039 16.406 7.48 1 73 71 ASP A N 1
ATOM 538 C CA . ASP A 1 71 ? -6.742 17.062 7.613 1 73 71 ASP A CA 1
ATOM 539 C C . ASP A 1 71 ? -5.664 16.297 6.848 1 73 71 ASP A C 1
ATOM 541 O O . ASP A 1 71 ? -5.637 15.07 6.863 1 73 71 ASP A O 1
ATOM 545 N N . PRO A 1 72 ? -4.969 17.297 6.137 1 71.81 72 PRO A N 1
ATOM 546 C CA . PRO A 1 72 ? -3.844 16.641 5.477 1 71.81 72 PRO A CA 1
ATOM 547 C C . PRO A 1 72 ? -2.885 15.977 6.461 1 71.81 72 PRO A C 1
ATOM 549 O O . PRO A 1 72 ? -2.658 16.5 7.555 1 71.81 72 PRO A O 1
ATOM 552 N N . GLY A 1 73 ? -2.752 14.695 6.535 1 79.44 73 GLY A N 1
ATOM 553 C CA . GLY A 1 73 ? -1.787 13.977 7.352 1 79.44 73 GLY A CA 1
ATOM 554 C C . GLY A 1 73 ? -1.007 12.93 6.57 1 79.44 73 GLY A C 1
ATOM 555 O O . GLY A 1 73 ? -1.314 12.656 5.41 1 79.44 73 GLY A O 1
ATOM 556 N N . ARG A 1 74 ? 0.086 12.539 7.262 1 88.25 74 ARG A N 1
ATOM 557 C CA . ARG A 1 74 ? 0.979 11.562 6.648 1 88.25 74 ARG A CA 1
ATOM 558 C C . ARG A 1 74 ? 0.845 10.195 7.316 1 88.25 74 ARG A C 1
ATOM 560 O O . ARG A 1 74 ? 0.763 10.109 8.547 1 88.25 74 ARG A O 1
ATOM 567 N N . VAL A 1 75 ? 0.721 9.172 6.496 1 94.38 75 VAL A N 1
ATOM 568 C CA . VAL A 1 75 ? 0.678 7.809 7.012 1 94.38 75 VAL A CA 1
ATOM 569 C C . VAL A 1 75 ? 2.025 7.445 7.629 1 94.38 75 VAL A C 1
ATOM 571 O O . VAL A 1 75 ? 3.078 7.723 7.047 1 94.38 75 VAL A O 1
ATOM 574 N N . ARG A 1 76 ? 1.952 6.836 8.789 1 96 76 ARG A N 1
ATOM 575 C CA . ARG A 1 76 ? 3.166 6.438 9.492 1 96 76 ARG A CA 1
ATOM 576 C C . ARG A 1 76 ? 3.354 4.926 9.445 1 96 76 ARG A C 1
ATOM 578 O O . ARG A 1 76 ? 4.473 4.438 9.273 1 96 76 ARG A O 1
ATOM 585 N N . ARG A 1 77 ? 2.25 4.25 9.695 1 97.81 77 ARG A N 1
ATOM 586 C CA . ARG A 1 77 ? 2.283 2.791 9.766 1 97.81 77 ARG A CA 1
ATOM 587 C C . ARG A 1 77 ? 1.051 2.184 9.102 1 97.81 77 ARG A C 1
ATOM 589 O O . ARG A 1 77 ? -0.043 2.746 9.18 1 97.81 77 ARG A O 1
ATOM 596 N N . VAL A 1 78 ? 1.314 1.062 8.516 1 98.44 78 VAL A N 1
ATOM 597 C CA . VAL A 1 78 ? 0.198 0.295 7.977 1 98.44 78 VAL A CA 1
ATOM 598 C C . VAL A 1 78 ? 0.407 -1.191 8.258 1 98.44 78 VAL A C 1
ATOM 600 O O . VAL A 1 78 ? 1.544 -1.653 8.375 1 98.44 78 VAL A O 1
ATOM 603 N N . LYS A 1 79 ? -0.643 -1.888 8.406 1 98.5 79 LYS A N 1
ATOM 604 C CA . LYS A 1 79 ? -0.724 -3.346 8.406 1 98.5 79 LYS A CA 1
ATOM 605 C C . LYS A 1 79 ? -2.027 -3.822 7.773 1 98.5 79 LYS A C 1
ATOM 607 O O . LYS A 1 79 ? -3.09 -3.244 8.016 1 98.5 79 LYS A O 1
ATOM 612 N N . ALA A 1 80 ? -1.889 -4.844 6.965 1 98.62 80 ALA A N 1
ATOM 613 C CA . ALA A 1 80 ? -3.105 -5.355 6.34 1 98.62 80 ALA A CA 1
ATOM 614 C C . ALA A 1 80 ? -2.941 -6.816 5.926 1 98.62 80 ALA A C 1
ATOM 616 O O . ALA A 1 80 ? -1.833 -7.258 5.613 1 98.62 80 ALA A O 1
ATOM 617 N N . ARG A 1 81 ? -3.986 -7.5 6.004 1 98.19 81 ARG A N 1
ATOM 618 C CA . ARG A 1 81 ? -4.148 -8.828 5.418 1 98.19 81 ARG A CA 1
ATOM 619 C C . ARG A 1 81 ? -5.25 -8.828 4.363 1 98.19 81 ARG A C 1
ATOM 621 O O . ARG A 1 81 ? -6.387 -8.438 4.645 1 98.19 81 ARG A O 1
ATOM 628 N N . PHE A 1 82 ? -4.84 -9.273 3.195 1 97.94 82 PHE A N 1
ATOM 629 C CA . PHE A 1 82 ? -5.793 -9.344 2.094 1 97.94 82 PHE A CA 1
ATOM 630 C C . PHE A 1 82 ? -6.445 -10.719 2.033 1 97.94 82 PHE A C 1
ATOM 632 O O . PHE A 1 82 ? -5.773 -11.719 1.764 1 97.94 82 PHE A O 1
ATOM 639 N N . SER A 1 83 ? -7.789 -10.719 2.209 1 97.19 83 SER A N 1
ATOM 640 C CA . SER A 1 83 ? -8.469 -12 2.4 1 97.19 83 SER A CA 1
ATOM 641 C C . SER A 1 83 ? -8.969 -12.562 1.076 1 97.19 83 SER A C 1
ATOM 643 O O . SER A 1 83 ? -8.844 -13.766 0.818 1 97.19 83 SER A O 1
ATOM 645 N N . ARG A 1 84 ? -9.602 -11.828 0.241 1 96.88 84 ARG A N 1
ATOM 646 C CA . ARG A 1 84 ? -10.055 -12.211 -1.092 1 96.88 84 ARG A CA 1
ATOM 647 C C . ARG A 1 84 ? -9.68 -11.156 -2.123 1 96.88 84 ARG A C 1
ATOM 649 O O . ARG A 1 84 ? -9.617 -9.969 -1.805 1 96.88 84 ARG A O 1
ATOM 656 N N . PRO A 1 85 ? -9.508 -11.578 -3.361 1 97.31 85 PRO A N 1
ATOM 657 C CA . PRO A 1 85 ? -9.156 -10.602 -4.391 1 97.31 85 PRO A CA 1
ATOM 658 C C . PRO A 1 85 ? -10.297 -9.633 -4.699 1 97.31 85 PRO A C 1
ATOM 660 O O . PRO A 1 85 ? -11.469 -10.023 -4.676 1 97.31 85 PRO A O 1
ATOM 663 N N . VAL A 1 86 ? -9.914 -8.398 -4.906 1 98.38 86 VAL A N 1
ATOM 664 C CA . VAL A 1 86 ? -10.812 -7.418 -5.5 1 98.38 86 VAL A CA 1
ATOM 665 C C . VAL A 1 86 ? -10.719 -7.48 -7.023 1 98.38 86 VAL A C 1
ATOM 667 O O . VAL A 1 86 ? -9.617 -7.566 -7.578 1 98.38 86 VAL A O 1
ATOM 670 N N . ARG A 1 87 ? -11.859 -7.441 -7.707 1 97.88 87 ARG A N 1
ATOM 671 C CA . ARG A 1 87 ? -11.906 -7.543 -9.164 1 97.88 87 ARG A CA 1
ATOM 672 C C . ARG A 1 87 ? -12.422 -6.25 -9.781 1 97.88 87 ARG A C 1
ATOM 674 O O . ARG A 1 87 ? -13.156 -5.496 -9.141 1 97.88 87 ARG A O 1
ATOM 681 N N . PRO A 1 88 ? -11.961 -6.062 -11.086 1 97.81 88 PRO A N 1
ATOM 682 C CA . PRO A 1 88 ? -12.617 -4.961 -11.789 1 97.81 88 PRO A CA 1
ATOM 683 C C . PRO A 1 88 ? -14.141 -5.039 -11.703 1 97.81 88 PRO A C 1
ATOM 685 O O . PRO A 1 88 ? -14.719 -6.125 -11.797 1 97.81 88 PRO A O 1
ATOM 688 N N . GLU A 1 89 ? -14.727 -3.834 -11.383 1 97.62 89 GLU A N 1
ATOM 689 C CA . GLU A 1 89 ? -16.172 -3.637 -11.32 1 97.62 89 GLU A CA 1
ATOM 690 C C . GLU A 1 89 ? -16.734 -4.062 -9.961 1 97.62 89 GLU A C 1
ATOM 692 O O . GLU A 1 89 ? -17.938 -3.982 -9.727 1 97.62 89 GLU A O 1
ATOM 697 N N . ASP A 1 90 ? -15.867 -4.523 -9.055 1 98.5 90 ASP A N 1
ATOM 698 C CA . ASP A 1 90 ? -16.312 -4.695 -7.672 1 98.5 90 ASP A CA 1
ATOM 699 C C . ASP A 1 90 ? -16.641 -3.346 -7.031 1 98.5 90 ASP A C 1
ATOM 701 O O . ASP A 1 90 ? -15.992 -2.338 -7.34 1 98.5 90 ASP A O 1
ATOM 705 N N . THR A 1 91 ? -17.609 -3.32 -6.246 1 98.81 91 THR A N 1
ATOM 706 C CA . THR A 1 91 ? -17.844 -2.232 -5.305 1 98.81 91 THR A CA 1
ATOM 707 C C . THR A 1 91 ? -17.422 -2.639 -3.895 1 98.81 91 THR A C 1
ATOM 709 O O . THR A 1 91 ? -17.875 -3.66 -3.375 1 98.81 91 THR A O 1
ATOM 712 N N . ILE A 1 92 ? -16.562 -1.896 -3.307 1 98.88 92 ILE A N 1
ATOM 713 C CA . ILE A 1 92 ? -15.984 -2.232 -2.006 1 98.88 92 ILE A CA 1
ATOM 714 C C . ILE A 1 92 ? -16.484 -1.248 -0.952 1 98.88 92 ILE A C 1
ATOM 716 O O . ILE A 1 92 ? -16.453 -0.033 -1.16 1 98.88 92 ILE A O 1
ATOM 720 N N . THR A 1 93 ? -16.984 -1.785 0.142 1 98.88 93 THR A N 1
ATOM 721 C CA . THR A 1 93 ? -17.406 -0.985 1.287 1 98.88 93 THR A CA 1
ATOM 722 C C . THR A 1 93 ? -16.422 -1.137 2.443 1 98.88 93 THR A C 1
ATOM 724 O O . THR A 1 93 ? -16.094 -2.256 2.852 1 98.88 93 THR A O 1
ATOM 727 N N . PHE A 1 94 ? -15.969 -0.005 2.928 1 98.88 94 PHE A N 1
ATOM 728 C CA . PHE A 1 94 ? -15.016 0.037 4.031 1 98.88 94 PHE A CA 1
ATOM 729 C C . PHE A 1 94 ? -15.703 0.464 5.324 1 98.88 94 PHE A C 1
ATOM 731 O O . PHE A 1 94 ? -16.5 1.399 5.328 1 98.88 94 PHE A O 1
ATOM 738 N N . GLN A 1 95 ? -15.438 -0.239 6.344 1 98.81 95 GLN A N 1
ATOM 739 C CA . GLN A 1 95 ? -15.883 0.1 7.691 1 98.81 95 GLN A CA 1
ATOM 740 C C . GLN A 1 95 ? -14.695 0.343 8.617 1 98.81 95 GLN A C 1
ATOM 742 O O . GLN A 1 95 ? -13.891 -0.56 8.852 1 98.81 95 GLN A O 1
ATOM 747 N N . GLY A 1 96 ? -14.633 1.539 9.148 1 98.62 96 GLY A N 1
ATOM 748 C CA . GLY A 1 96 ? -13.492 1.915 9.961 1 98.62 96 GLY A CA 1
ATOM 749 C C . GLY A 1 96 ? -13.875 2.312 11.375 1 98.62 96 GLY A C 1
ATOM 750 O O . GLY A 1 96 ? -15.016 2.717 11.625 1 98.62 96 GLY A O 1
ATOM 751 N N . ARG A 1 97 ? -12.859 2.17 12.219 1 98.62 97 ARG A N 1
ATOM 752 C CA . ARG A 1 97 ? -12.977 2.578 13.617 1 98.62 97 ARG A CA 1
ATOM 753 C C . ARG A 1 97 ? -11.656 3.121 14.141 1 98.62 97 ARG A C 1
ATOM 755 O O . ARG A 1 97 ? -10.609 2.5 13.961 1 98.62 97 ARG A O 1
ATOM 762 N N . VAL A 1 98 ? -11.805 4.273 14.805 1 98.38 98 VAL A N 1
ATOM 763 C CA . VAL A 1 98 ? -10.633 4.82 15.477 1 98.38 98 VAL A CA 1
ATOM 764 C C . VAL A 1 98 ? -10.336 4.02 16.734 1 98.38 98 VAL A C 1
ATOM 766 O O . VAL A 1 98 ? -11.219 3.805 17.562 1 98.38 98 VAL A O 1
ATOM 769 N N . THR A 1 99 ? -9.094 3.58 16.844 1 98.69 99 THR A N 1
ATOM 770 C CA . THR A 1 99 ? -8.75 2.758 18 1 98.69 99 THR A CA 1
ATOM 771 C C . THR A 1 99 ? -7.867 3.531 18.969 1 98.69 99 THR A C 1
ATOM 773 O O . THR A 1 99 ? -7.762 3.168 20.156 1 98.69 99 THR A O 1
ATOM 776 N N . ALA A 1 100 ? -7.207 4.57 18.484 1 98.19 100 ALA A N 1
ATOM 777 C CA . ALA A 1 100 ? -6.355 5.383 19.359 1 98.19 100 ALA A CA 1
ATOM 778 C C . ALA A 1 100 ? -6.16 6.781 18.781 1 98.19 100 ALA A C 1
ATOM 780 O O . ALA A 1 100 ? -6.133 6.957 17.547 1 98.19 100 ALA A O 1
ATOM 781 N N . VAL A 1 101 ? -6.105 7.766 19.625 1 96.31 101 VAL A N 1
ATOM 782 C CA . VAL A 1 101 ? -5.688 9.125 19.312 1 96.31 101 VAL A CA 1
ATOM 783 C C . VAL A 1 101 ? -4.695 9.617 20.359 1 96.31 101 VAL A C 1
ATOM 785 O O . VAL A 1 101 ? -5.078 9.906 21.5 1 96.31 101 VAL A O 1
ATOM 788 N N . GLN A 1 102 ? -3.457 9.641 19.9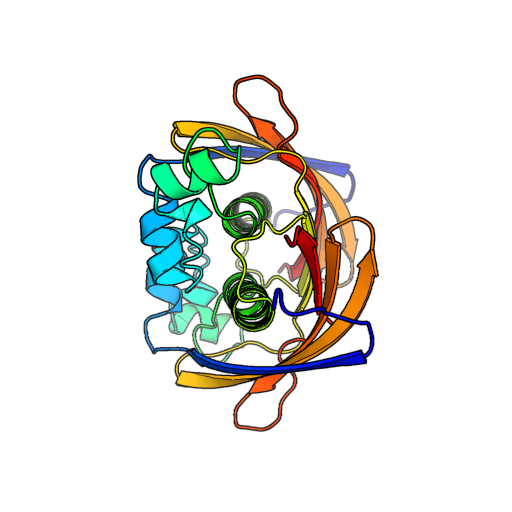22 1 95.12 102 GLN A N 1
ATOM 789 C CA . GLN A 1 102 ? -2.418 9.984 20.891 1 95.12 102 GLN A CA 1
ATOM 790 C C . GLN A 1 102 ? -1.261 10.711 20.219 1 95.12 102 GLN A C 1
ATOM 792 O O . GLN A 1 102 ? -0.851 10.352 19.109 1 95.12 102 GLN A O 1
ATOM 797 N N . ASP A 1 103 ? -0.811 11.805 20.844 1 93 103 ASP A N 1
ATOM 798 C CA . ASP A 1 103 ? 0.399 12.5 20.422 1 93 103 ASP A CA 1
ATOM 799 C C . ASP A 1 103 ? 0.324 12.898 18.953 1 93 103 ASP A C 1
ATOM 801 O O . ASP A 1 103 ? 1.261 12.648 18.188 1 93 103 ASP A O 1
ATOM 805 N N . GLY A 1 104 ? -0.825 13.383 18.578 1 90.88 104 GLY A N 1
ATOM 806 C CA . GLY A 1 104 ? -0.984 13.891 17.219 1 90.88 104 GLY A CA 1
ATOM 807 C C . GLY A 1 104 ? -1.096 12.797 16.172 1 90.88 104 GLY A C 1
ATOM 808 O O . GLY A 1 104 ? -0.92 13.047 14.984 1 90.88 104 GLY A O 1
ATOM 809 N N . ARG A 1 105 ? -1.406 11.609 16.719 1 95.19 105 ARG A N 1
ATOM 810 C CA . ARG A 1 105 ? -1.574 10.469 15.82 1 95.19 105 ARG A CA 1
ATOM 811 C C . ARG A 1 105 ? -2.945 9.828 16 1 95.19 105 ARG A C 1
ATOM 813 O O . ARG A 1 105 ? -3.463 9.758 17.125 1 95.19 105 ARG A O 1
ATOM 820 N N . LEU A 1 106 ? -3.463 9.414 14.938 1 96.44 106 LEU A N 1
ATOM 821 C CA . LEU A 1 106 ? -4.703 8.641 14.914 1 96.44 106 LEU A CA 1
ATOM 822 C C . LEU A 1 106 ? -4.469 7.258 14.32 1 96.44 106 LEU A C 1
ATOM 824 O O . LEU A 1 106 ? -3.838 7.125 13.266 1 96.44 106 LEU A O 1
ATOM 828 N N . THR A 1 107 ? -4.883 6.25 15.109 1 98.25 107 THR A N 1
ATOM 829 C CA . THR A 1 107 ? -4.863 4.879 14.609 1 98.25 107 THR A CA 1
ATOM 830 C C . THR A 1 107 ? -6.281 4.383 14.344 1 98.25 107 THR A C 1
ATOM 832 O O . THR A 1 107 ? -7.18 4.578 15.164 1 98.25 107 THR A O 1
ATOM 835 N N . ALA A 1 108 ? -6.477 3.822 13.227 1 98.25 108 ALA A N 1
ATOM 836 C CA . ALA A 1 108 ? -7.777 3.268 12.867 1 98.25 108 ALA A CA 1
ATOM 837 C C . ALA A 1 108 ? -7.648 1.83 12.375 1 98.25 108 ALA A C 1
ATOM 839 O O . ALA A 1 108 ? -6.617 1.453 11.812 1 98.25 108 ALA A O 1
ATOM 840 N N . GLU A 1 109 ? -8.625 1.051 12.664 1 98.81 109 GLU A N 1
ATOM 841 C CA . GLU A 1 109 ? -8.82 -0.275 12.078 1 98.81 109 GLU A CA 1
ATOM 842 C C . GLU A 1 109 ? -9.938 -0.267 11.039 1 98.81 109 GLU A C 1
ATOM 844 O O . GLU A 1 109 ? -10.984 0.356 11.25 1 98.81 109 GLU A O 1
ATOM 849 N N . VAL A 1 110 ? -9.695 -0.892 9.906 1 98.81 110 VAL A N 1
ATOM 850 C CA . VAL A 1 110 ? -10.672 -0.849 8.82 1 98.81 110 VAL A CA 1
ATOM 851 C C . VAL A 1 110 ? -10.844 -2.246 8.227 1 98.81 110 VAL A C 1
ATOM 853 O O . VAL A 1 110 ? -9.867 -2.959 7.996 1 98.81 110 VAL A O 1
ATOM 856 N N . SER A 1 111 ? -12.047 -2.656 8.047 1 98.81 111 SER A N 1
ATOM 857 C CA . SER A 1 111 ? -12.406 -3.842 7.273 1 98.81 111 SER A CA 1
ATOM 858 C C . SER A 1 111 ? -13.141 -3.465 5.996 1 98.81 111 SER A C 1
ATOM 860 O O . SER A 1 111 ? -13.617 -2.334 5.852 1 98.81 111 SER A O 1
ATOM 862 N N . ALA A 1 112 ? -13.141 -4.406 5.059 1 98.88 112 ALA A N 1
ATOM 863 C CA . ALA A 1 112 ? -13.805 -4.109 3.789 1 98.88 112 ALA A CA 1
ATOM 864 C C . ALA A 1 112 ? -14.469 -5.352 3.213 1 98.88 112 ALA A C 1
ATOM 866 O O . ALA A 1 112 ? -13.953 -6.461 3.344 1 98.88 112 ALA A O 1
ATOM 867 N N . THR A 1 113 ? -15.617 -5.117 2.572 1 98.81 113 THR A N 1
ATOM 868 C CA . THR A 1 113 ? -16.359 -6.172 1.888 1 98.81 113 THR A CA 1
ATOM 869 C C . THR A 1 113 ? -16.734 -5.734 0.473 1 98.81 113 THR A C 1
ATOM 871 O O . THR A 1 113 ? -16.812 -4.539 0.188 1 98.81 113 THR A O 1
ATOM 874 N N . ASN A 1 114 ? -16.859 -6.762 -0.442 1 98.75 114 ASN A N 1
ATOM 875 C CA . ASN A 1 114 ? -17.359 -6.449 -1.776 1 98.75 114 ASN A CA 1
ATOM 876 C C . ASN A 1 114 ? -18.891 -6.48 -1.824 1 98.75 114 ASN A C 1
ATOM 878 O O . ASN A 1 114 ? -19.531 -6.645 -0.792 1 98.75 114 ASN A O 1
ATOM 882 N N . GLN A 1 115 ? -19.438 -6.242 -3.043 1 98.5 115 GLN A N 1
ATOM 883 C CA . GLN A 1 115 ? -20.891 -6.105 -3.209 1 98.5 115 GLN A CA 1
ATOM 884 C C . GLN A 1 115 ? -21.609 -7.414 -2.885 1 98.5 115 GLN A C 1
ATOM 886 O O . GLN A 1 115 ? -22.828 -7.43 -2.701 1 98.5 115 GLN A O 1
ATOM 891 N N . ARG A 1 116 ? -20.875 -8.492 -2.764 1 98.31 116 ARG A N 1
ATOM 892 C CA . ARG A 1 116 ? -21.453 -9.797 -2.441 1 98.31 116 ARG A CA 1
ATOM 893 C C . ARG A 1 116 ? -21.328 -10.094 -0.952 1 98.31 116 ARG A C 1
ATOM 895 O O . ARG A 1 116 ? -21.641 -11.203 -0.511 1 98.31 116 ARG A O 1
ATOM 902 N N . GLY A 1 117 ? -20.781 -9.227 -0.236 1 97.94 117 GLY A N 1
ATOM 903 C CA . GLY A 1 117 ? -20.625 -9.398 1.199 1 97.94 117 GLY A CA 1
ATOM 904 C C . GLY A 1 117 ? -19.406 -10.203 1.58 1 97.94 117 GLY A C 1
ATOM 905 O O . GLY A 1 117 ? -19.266 -10.633 2.727 1 97.94 117 GLY A O 1
ATOM 906 N N . GLU A 1 118 ? -18.516 -10.422 0.646 1 98.25 118 GLU A N 1
ATOM 907 C CA . GLU A 1 118 ? -17.281 -11.164 0.9 1 98.25 118 GLU A CA 1
ATOM 908 C C . GLU A 1 118 ? -16.188 -10.25 1.456 1 98.25 118 GLU A C 1
ATOM 910 O O . GLU A 1 118 ? -15.992 -9.141 0.959 1 98.25 118 GLU A O 1
ATOM 915 N N . ASP A 1 119 ? -15.445 -10.758 2.533 1 98.5 119 ASP A N 1
ATOM 916 C CA . ASP A 1 119 ? -14.336 -9.992 3.094 1 98.5 119 ASP A CA 1
ATOM 917 C C . ASP A 1 119 ? -13.172 -9.922 2.109 1 98.5 119 ASP A C 1
ATOM 919 O O . ASP A 1 119 ? -12.672 -10.945 1.647 1 98.5 119 ASP A O 1
ATOM 923 N N . VAL A 1 120 ? -12.758 -8.688 1.811 1 98.62 120 VAL A N 1
ATOM 924 C CA . VAL A 1 120 ? -11.578 -8.562 0.954 1 98.62 120 VAL A CA 1
ATOM 925 C C . VAL A 1 120 ? -10.391 -8.062 1.775 1 98.62 120 VAL A C 1
ATOM 927 O O . VAL A 1 120 ? -9.242 -8.203 1.358 1 98.62 120 VAL A O 1
ATOM 930 N N . LEU A 1 121 ? -10.609 -7.461 2.818 1 97.88 121 LEU A N 1
ATOM 931 C CA . LEU A 1 121 ? -9.641 -6.93 3.77 1 97.88 121 LEU A CA 1
ATOM 932 C C . LEU A 1 121 ? -10.195 -6.965 5.191 1 97.88 121 LEU A C 1
ATOM 934 O O . LEU A 1 121 ? -11.289 -6.457 5.445 1 97.88 121 LEU A O 1
ATOM 938 N N . LYS A 1 122 ? -9.461 -7.629 6.074 1 92.94 122 LYS A N 1
ATOM 939 C CA . LYS A 1 122 ? -9.938 -7.711 7.453 1 92.94 122 LYS A CA 1
ATOM 940 C C . LYS A 1 122 ? -8.922 -7.102 8.422 1 92.94 122 LYS A C 1
ATOM 942 O O . LYS A 1 122 ? -7.754 -7.484 8.422 1 92.94 122 LYS A O 1
ATOM 947 N N . GLY A 1 123 ? -9.328 -6.191 9.148 1 95.19 123 GLY A N 1
ATOM 948 C CA . GLY A 1 123 ? -8.555 -5.66 10.258 1 95.19 123 GLY A CA 1
ATOM 949 C C . GLY A 1 123 ? -7.32 -4.895 9.82 1 95.19 123 GLY A C 1
ATOM 950 O O . GLY A 1 123 ? -6.254 -5.035 10.422 1 95.19 123 GLY A O 1
ATOM 951 N N . ALA A 1 124 ? -7.355 -4.172 8.734 1 98.56 124 ALA A N 1
ATOM 952 C CA . ALA A 1 124 ? -6.238 -3.299 8.383 1 98.56 124 ALA A CA 1
ATOM 953 C C . ALA A 1 124 ? -6.035 -2.213 9.438 1 98.56 124 ALA A C 1
ATOM 955 O O . ALA A 1 124 ? -7.008 -1.663 9.961 1 98.56 124 ALA A O 1
ATOM 956 N N . VAL A 1 125 ? -4.797 -1.962 9.781 1 98.81 125 VAL A N 1
ATOM 957 C CA . VAL A 1 125 ? -4.477 -0.912 10.742 1 98.81 125 VAL A CA 1
ATOM 958 C C . VAL A 1 125 ? -3.621 0.16 10.07 1 98.81 125 VAL A C 1
ATOM 960 O O . VAL A 1 125 ? -2.625 -0.153 9.414 1 98.81 125 VAL A O 1
ATOM 963 N N . VAL A 1 126 ? -4.059 1.4 10.219 1 98.12 126 VAL A N 1
ATOM 964 C CA . VAL A 1 126 ? -3.316 2.547 9.703 1 98.12 126 VAL A CA 1
ATOM 965 C C . VAL A 1 126 ? -3.139 3.584 10.812 1 98.12 126 VAL A C 1
ATOM 967 O O . VAL A 1 126 ? -4.09 3.912 11.523 1 98.12 126 VAL A O 1
ATOM 970 N N . GLU A 1 127 ? -1.91 3.963 10.984 1 97.75 127 GLU A N 1
ATOM 971 C CA . GLU A 1 127 ? -1.586 5.09 11.852 1 97.75 127 GLU A CA 1
ATOM 972 C C . GLU A 1 127 ? -1.147 6.305 11.039 1 97.75 127 GLU A C 1
ATOM 974 O O . GLU A 1 127 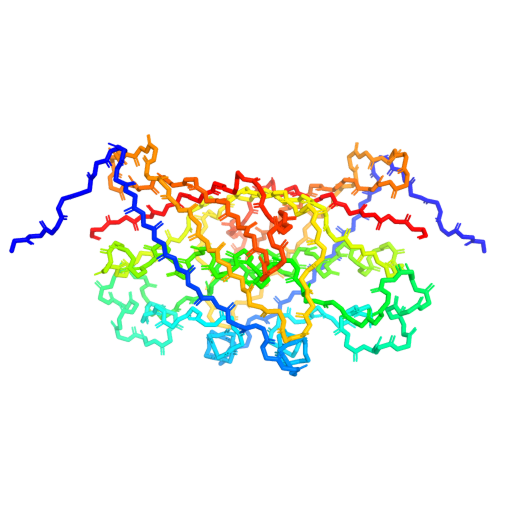? -0.295 6.195 10.156 1 97.75 127 GLU A O 1
ATOM 979 N N . ALA A 1 128 ? -1.723 7.422 11.305 1 94.88 128 ALA A N 1
ATOM 980 C CA . ALA A 1 128 ? -1.408 8.648 10.578 1 94.88 128 ALA A CA 1
ATOM 981 C C . ALA A 1 128 ? -1.285 9.836 11.523 1 94.88 128 ALA A C 1
ATOM 983 O O . ALA A 1 128 ? -1.938 9.875 12.57 1 94.88 128 ALA A O 1
ATOM 984 N N . PHE A 1 129 ? -0.404 10.742 11.133 1 92.38 129 PHE A N 1
ATOM 985 C CA . PHE A 1 129 ? -0.355 12.031 11.82 1 92.38 129 PHE A CA 1
ATOM 986 C C . PHE A 1 129 ? -1.597 12.859 11.516 1 92.38 129 PHE A C 1
ATOM 988 O O . PHE A 1 129 ? -2.062 12.883 10.375 1 92.38 129 PHE A O 1
ATOM 995 N N . ILE A 1 130 ? -2.047 13.406 12.594 1 85.31 130 ILE A N 1
ATOM 996 C CA . ILE A 1 130 ? -3.189 14.289 12.383 1 85.31 130 ILE A CA 1
ATOM 997 C C . ILE A 1 130 ? -2.902 15.664 12.984 1 85.31 130 ILE A C 1
ATOM 999 O O . ILE A 1 130 ? -2.109 15.781 13.914 1 85.31 130 ILE A O 1
ATOM 1003 N N . GLY A 1 131 ? -3.492 16.797 12.547 1 68.88 131 GLY A N 1
ATOM 1004 C CA . GLY A 1 131 ? -3.441 18.109 13.156 1 68.88 131 GLY A CA 1
ATOM 1005 C C . GLY A 1 131 ? -2.43 19.031 12.5 1 68.88 131 GLY A C 1
ATOM 1006 O O . GLY A 1 131 ? -1.578 18.578 11.734 1 68.88 131 GLY A O 1
ATOM 1007 N N . MET B 1 1 ? 15.445 -25.078 -13.914 1 46.41 1 MET B N 1
ATOM 1008 C CA . MET B 1 1 ? 14.969 -25.594 -12.641 1 46.41 1 MET B CA 1
ATOM 1009 C C . MET B 1 1 ? 14.195 -24.531 -11.867 1 46.41 1 MET B C 1
ATOM 1011 O O . MET B 1 1 ? 14.508 -23.344 -11.953 1 46.41 1 MET B O 1
ATOM 1015 N N . PRO B 1 2 ? 12.922 -24.938 -11.359 1 61.03 2 PRO B N 1
ATOM 1016 C CA . PRO B 1 2 ? 12.195 -23.891 -10.648 1 61.03 2 PRO B CA 1
ATOM 1017 C C . PRO B 1 2 ? 13.008 -23.297 -9.492 1 61.03 2 PRO B C 1
ATOM 1019 O O . PRO B 1 2 ? 13.797 -24 -8.859 1 61.03 2 PRO B O 1
ATOM 1022 N N . ARG B 1 3 ? 13.406 -22.047 -9.562 1 71.81 3 ARG B N 1
ATOM 1023 C CA . ARG B 1 3 ? 14.211 -21.406 -8.523 1 71.81 3 ARG B CA 1
ATOM 1024 C C . ARG B 1 3 ? 13.641 -21.688 -7.141 1 71.81 3 ARG B C 1
ATOM 1026 O O . ARG B 1 3 ? 12.422 -21.656 -6.941 1 71.81 3 ARG B O 1
ATOM 1033 N N . THR B 1 4 ? 14.508 -22.297 -6.285 1 87.44 4 THR B N 1
ATOM 1034 C CA . THR B 1 4 ? 14.125 -22.516 -4.895 1 87.44 4 THR B CA 1
ATOM 1035 C C . THR B 1 4 ? 14.531 -21.328 -4.031 1 87.44 4 THR B C 1
ATOM 1037 O O . THR B 1 4 ? 15.602 -20.734 -4.234 1 87.44 4 THR B O 1
ATOM 1040 N N . TYR B 1 5 ? 13.688 -20.875 -3.227 1 93.62 5 TYR B N 1
ATOM 1041 C CA . TYR B 1 5 ? 13.922 -19.781 -2.281 1 93.62 5 TYR B CA 1
ATOM 1042 C C . TYR B 1 5 ? 14.047 -20.328 -0.859 1 93.62 5 TYR B C 1
ATOM 1044 O O . TYR B 1 5 ? 13.406 -21.312 -0.503 1 93.62 5 TYR B O 1
ATOM 1052 N N . GLN B 1 6 ? 14.914 -19.703 -0.13 1 96.19 6 GLN B N 1
ATOM 1053 C CA . GLN B 1 6 ? 15.086 -20.109 1.262 1 96.19 6 GLN B CA 1
ATOM 1054 C C . GLN B 1 6 ? 15.32 -18.891 2.16 1 96.19 6 GLN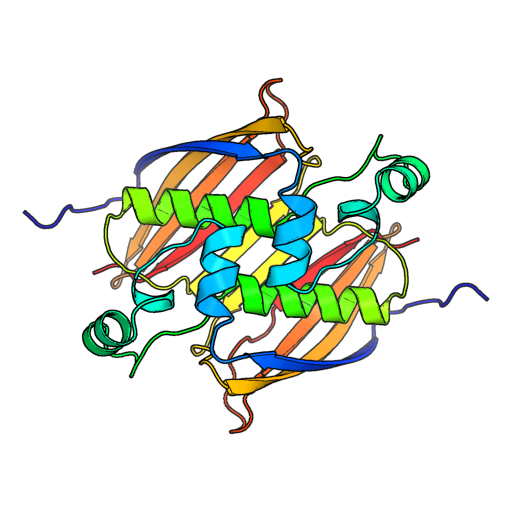 B C 1
ATOM 1056 O O . GLN B 1 6 ? 15.82 -17.859 1.701 1 96.19 6 GLN B O 1
ATOM 1061 N N . PRO B 1 7 ? 14.945 -19.141 3.453 1 97.88 7 PRO B N 1
ATOM 1062 C CA . PRO B 1 7 ? 15.281 -18.062 4.391 1 97.88 7 PRO B CA 1
ATOM 1063 C C . PRO B 1 7 ? 16.766 -17.672 4.336 1 97.88 7 PRO B C 1
ATOM 1065 O O . PRO B 1 7 ? 17.625 -18.547 4.207 1 97.88 7 PRO B O 1
ATOM 1068 N N . GLY B 1 8 ? 16.984 -16.422 4.328 1 98.25 8 GLY B N 1
ATOM 1069 C CA . GLY B 1 8 ? 18.359 -15.945 4.25 1 98.25 8 GLY B CA 1
ATOM 1070 C C . GLY B 1 8 ? 18.719 -15.391 2.883 1 98.25 8 GLY B C 1
ATOM 1071 O O . GLY B 1 8 ? 19.688 -14.641 2.746 1 98.25 8 GLY B O 1
ATOM 1072 N N . ASP B 1 9 ? 17.984 -15.82 1.815 1 98 9 ASP B N 1
ATOM 1073 C CA . ASP B 1 9 ? 18.203 -15.227 0.498 1 98 9 ASP B CA 1
ATOM 1074 C C . ASP B 1 9 ? 18.031 -13.711 0.544 1 98 9 ASP B C 1
ATOM 1076 O O . ASP B 1 9 ? 17.125 -13.195 1.216 1 98 9 ASP B O 1
ATOM 1080 N N . THR B 1 10 ? 19 -12.984 -0.163 1 98.5 10 THR B N 1
ATOM 1081 C CA . THR B 1 10 ? 18.922 -11.531 -0.174 1 98.5 10 THR B CA 1
ATOM 1082 C C . THR B 1 10 ? 18.703 -11.008 -1.593 1 98.5 10 THR B C 1
ATOM 1084 O O . THR B 1 10 ? 18.969 -11.719 -2.566 1 98.5 10 THR B O 1
ATOM 1087 N N . PHE B 1 11 ? 18.094 -9.852 -1.696 1 97.88 11 PHE B N 1
ATOM 1088 C CA . PHE B 1 11 ? 17.906 -9.164 -2.969 1 97.88 11 PHE B CA 1
ATOM 1089 C C . PHE B 1 11 ? 17.922 -7.652 -2.779 1 97.88 11 PHE B C 1
ATOM 1091 O O . PHE B 1 11 ? 17.797 -7.16 -1.657 1 97.88 11 PHE B O 1
ATOM 1098 N N . THR B 1 12 ? 18.234 -6.922 -3.863 1 98.25 12 THR B N 1
ATOM 1099 C CA . THR B 1 12 ? 18.234 -5.461 -3.871 1 98.25 12 THR B CA 1
ATOM 1100 C C . THR B 1 12 ? 17.391 -4.926 -5.023 1 98.25 12 THR B C 1
ATOM 1102 O O . THR B 1 12 ? 17.078 -5.656 -5.965 1 98.25 12 THR B O 1
ATOM 1105 N N . HIS B 1 13 ? 16.953 -3.809 -4.887 1 97.94 13 HIS B N 1
ATOM 1106 C CA . HIS B 1 13 ? 16.188 -3.084 -5.891 1 97.94 13 HIS B CA 1
ATOM 1107 C C . HIS B 1 13 ? 16.406 -1.58 -5.785 1 97.94 13 HIS B C 1
ATOM 1109 O O . HIS B 1 13 ? 16.781 -1.079 -4.719 1 97.94 13 HIS B O 1
ATOM 1115 N N . VAL B 1 14 ? 16.266 -0.886 -6.988 1 98.56 14 VAL B N 1
ATOM 1116 C CA . VAL B 1 14 ? 16.406 0.567 -6.992 1 98.56 14 VAL B CA 1
ATOM 1117 C C . VAL B 1 14 ? 15.258 1.19 -7.781 1 98.56 14 VAL B C 1
ATOM 1119 O O . VAL B 1 14 ? 14.883 0.692 -8.844 1 98.56 14 VAL B O 1
ATOM 1122 N N . ARG B 1 15 ? 14.672 2.227 -7.188 1 98.25 15 ARG B N 1
ATOM 1123 C CA . ARG B 1 15 ? 13.641 3.018 -7.855 1 98.25 15 ARG B CA 1
ATOM 1124 C C . ARG B 1 15 ? 13.906 4.512 -7.695 1 98.25 15 ARG B C 1
ATOM 1126 O O . ARG B 1 15 ? 14.281 4.965 -6.613 1 98.25 15 ARG B O 1
ATOM 1133 N N . GLU B 1 16 ? 13.703 5.172 -8.82 1 98.12 16 GLU B N 1
ATOM 1134 C CA . GLU B 1 16 ? 13.695 6.629 -8.75 1 98.12 16 GLU B CA 1
ATOM 1135 C C . GLU B 1 16 ? 12.273 7.172 -8.688 1 98.12 16 GLU B C 1
ATOM 1137 O O . GLU B 1 16 ? 11.391 6.711 -9.422 1 98.12 16 GLU B O 1
ATOM 1142 N N . CYS B 1 17 ? 12.102 8.117 -7.809 1 98.44 17 CYS B N 1
ATOM 1143 C CA . CYS B 1 17 ? 10.828 8.828 -7.793 1 98.44 17 CYS B CA 1
ATOM 1144 C C . CYS B 1 17 ? 10.828 9.953 -8.82 1 98.44 17 CYS B C 1
ATOM 1146 O O . CYS B 1 17 ? 11.352 11.039 -8.555 1 98.44 17 CYS B O 1
ATOM 1148 N N . ASP B 1 18 ? 10.156 9.633 -9.898 1 96.44 18 ASP B N 1
ATOM 1149 C CA . ASP B 1 18 ? 10.102 10.688 -10.906 1 96.44 18 ASP B CA 1
ATOM 1150 C C . ASP B 1 18 ? 9.336 11.898 -10.391 1 96.44 18 ASP B C 1
ATOM 1152 O O . ASP B 1 18 ? 8.555 11.789 -9.445 1 96.44 18 ASP B O 1
ATOM 1156 N N . ARG B 1 19 ? 9.547 13.086 -11.031 1 96.75 19 ARG B N 1
ATOM 1157 C CA . ARG B 1 19 ? 9.039 14.375 -10.57 1 96.75 19 ARG B CA 1
ATOM 1158 C C . ARG B 1 19 ? 7.52 14.359 -10.445 1 96.75 19 ARG B C 1
ATOM 1160 O O . ARG B 1 19 ? 6.957 14.969 -9.539 1 96.75 19 ARG B O 1
ATOM 1167 N N . TYR B 1 20 ? 6.867 13.625 -11.297 1 97.31 20 TYR B N 1
ATOM 1168 C CA . TYR B 1 20 ? 5.41 13.711 -11.336 1 97.31 20 TYR B CA 1
ATOM 1169 C C . TYR B 1 20 ? 4.777 12.445 -10.773 1 97.31 20 TYR B C 1
ATOM 1171 O O . TYR B 1 20 ? 3.559 12.266 -10.844 1 97.31 20 TYR B O 1
ATOM 1179 N N . ARG B 1 21 ? 5.512 11.617 -10.148 1 97.75 21 ARG B N 1
ATOM 1180 C CA . ARG B 1 21 ? 5.02 10.352 -9.609 1 97.75 21 ARG B CA 1
ATOM 1181 C C . ARG B 1 21 ? 3.902 10.578 -8.602 1 97.75 21 ARG B C 1
ATOM 1183 O O . ARG B 1 21 ? 2.855 9.93 -8.672 1 97.75 21 ARG B O 1
ATOM 1190 N N . PRO B 1 22 ? 4.07 11.562 -7.684 1 98.06 22 PRO B N 1
ATOM 1191 C CA . PRO B 1 22 ? 2.979 11.758 -6.727 1 98.06 22 PRO B CA 1
ATOM 1192 C C . PRO B 1 22 ? 1.658 12.117 -7.402 1 98.06 22 PRO B C 1
ATOM 1194 O O . PRO B 1 22 ? 0.588 11.75 -6.914 1 98.06 22 PRO B O 1
ATOM 1197 N N . ILE B 1 23 ? 1.789 12.758 -8.57 1 97.75 23 ILE B N 1
ATOM 1198 C CA . ILE B 1 23 ? 0.589 13.234 -9.25 1 97.75 23 ILE B CA 1
ATOM 1199 C C . ILE B 1 23 ? -0.12 12.062 -9.93 1 97.75 23 ILE B C 1
ATOM 1201 O O . ILE B 1 23 ? -1.311 11.836 -9.703 1 97.75 23 ILE B O 1
ATOM 1205 N N . TYR B 1 24 ? 0.586 11.258 -10.688 1 96.62 24 TYR B N 1
ATOM 1206 C CA . TYR B 1 24 ? -0.121 10.188 -11.383 1 96.62 24 TYR B CA 1
ATOM 1207 C C . TYR B 1 24 ? -0.448 9.047 -10.43 1 96.62 24 TYR B C 1
ATOM 1209 O O . TYR B 1 24 ? -1.386 8.281 -10.664 1 96.62 24 TYR B O 1
ATOM 1217 N N . TYR B 1 25 ? 0.327 8.922 -9.32 1 98.31 25 TYR B N 1
ATOM 1218 C CA . TYR B 1 25 ? -0.073 7.953 -8.305 1 98.31 25 TYR B CA 1
ATOM 1219 C C . TYR B 1 25 ? -1.366 8.383 -7.625 1 98.31 25 TYR B C 1
ATOM 1221 O O . TYR B 1 25 ? -2.207 7.543 -7.293 1 98.31 25 TYR B O 1
ATOM 1229 N N . ALA B 1 26 ? -1.513 9.664 -7.414 1 97.31 26 ALA B N 1
ATOM 1230 C CA . ALA B 1 26 ? -2.771 10.164 -6.867 1 97.31 26 ALA B CA 1
ATOM 1231 C C . ALA B 1 26 ? -3.943 9.805 -7.777 1 97.31 26 ALA B C 1
ATOM 1233 O O . ALA B 1 26 ? -4.984 9.344 -7.305 1 97.31 26 ALA B O 1
ATOM 1234 N N . GLY B 1 27 ? -3.738 9.992 -9.062 1 95.75 27 GLY B N 1
ATOM 1235 C CA . GLY B 1 27 ? -4.773 9.656 -10.023 1 95.75 27 GLY B CA 1
ATOM 1236 C C . GLY B 1 27 ? -5.148 8.188 -10.008 1 95.75 27 GLY B C 1
ATOM 1237 O O . GLY B 1 27 ? -6.324 7.836 -10.133 1 95.75 27 GLY B O 1
ATOM 1238 N N . ALA B 1 28 ? -4.203 7.34 -9.781 1 96.56 28 ALA B N 1
ATOM 1239 C CA . ALA B 1 28 ? -4.43 5.895 -9.828 1 96.56 28 ALA B CA 1
ATOM 1240 C C . ALA B 1 28 ? -4.973 5.383 -8.5 1 96.56 28 ALA B C 1
ATOM 1242 O O . ALA B 1 28 ? -5.859 4.523 -8.469 1 96.56 28 ALA B O 1
ATOM 1243 N N . SER B 1 29 ? -4.496 5.926 -7.383 1 95.19 29 SER B N 1
ATOM 1244 C CA . SER B 1 29 ? -4.812 5.402 -6.059 1 95.19 29 SER B CA 1
ATOM 1245 C C . SER B 1 29 ? -6.031 6.105 -5.465 1 95.19 29 SER B C 1
ATOM 1247 O O . SER B 1 29 ? -6.691 5.566 -4.578 1 95.19 29 SER B O 1
ATOM 1249 N N . GLY B 1 30 ? -6.219 7.371 -5.859 1 92.5 30 GLY B N 1
ATOM 1250 C CA . GLY B 1 30 ? -7.273 8.18 -5.27 1 92.5 30 GLY B CA 1
ATOM 1251 C C . GLY B 1 30 ? -6.793 9.031 -4.109 1 92.5 30 GLY B C 1
ATOM 1252 O O . GLY B 1 30 ? -7.562 9.812 -3.543 1 92.5 30 GLY B O 1
ATOM 1253 N N . ASP B 1 31 ? -5.547 8.852 -3.691 1 93.94 31 ASP B N 1
ATOM 1254 C CA . ASP B 1 31 ? -5.008 9.656 -2.6 1 93.94 31 ASP B CA 1
ATOM 1255 C C . ASP B 1 31 ? -4.559 11.031 -3.098 1 93.94 31 ASP B C 1
ATOM 1257 O O . ASP B 1 31 ? -3.379 11.234 -3.389 1 93.94 31 ASP B O 1
ATOM 1261 N N . TYR B 1 32 ? -5.457 12 -3.059 1 94.94 32 TYR B N 1
ATOM 1262 C CA . TYR B 1 32 ? -5.203 13.344 -3.555 1 94.94 32 TYR B CA 1
ATOM 1263 C C . TYR B 1 32 ? -4.848 14.289 -2.412 1 94.94 32 TYR B C 1
ATOM 1265 O O . TYR B 1 32 ? -5.008 15.508 -2.533 1 94.94 32 TYR B O 1
ATOM 1273 N N . ASN B 1 33 ? -4.438 13.734 -1.259 1 94.94 33 ASN B N 1
ATOM 1274 C CA . ASN B 1 33 ? -3.963 14.594 -0.183 1 94.94 33 ASN B CA 1
ATOM 1275 C C . ASN B 1 33 ? -3.004 15.664 -0.704 1 94.94 33 ASN B C 1
ATOM 1277 O O . ASN B 1 33 ? -2.016 15.344 -1.369 1 94.94 33 ASN B O 1
ATOM 1281 N N . PRO B 1 34 ? -3.314 16.891 -0.443 1 95 34 PRO B N 1
ATOM 1282 C CA . PRO B 1 34 ? -2.543 17.969 -1.047 1 95 34 PRO B CA 1
ATOM 1283 C C . PRO B 1 34 ? -1.051 17.875 -0.742 1 95 34 PRO B C 1
ATOM 1285 O O . PRO B 1 34 ? -0.225 18.359 -1.527 1 95 34 PRO B O 1
ATOM 1288 N N . ILE B 1 35 ? -0.647 17.25 0.327 1 94.81 35 ILE B N 1
ATOM 1289 C CA . ILE B 1 35 ? 0.768 17.141 0.665 1 94.81 35 ILE B CA 1
ATOM 1290 C C . ILE B 1 35 ? 1.493 16.328 -0.396 1 94.81 35 ILE B C 1
ATOM 1292 O O . ILE B 1 35 ? 2.725 16.312 -0.449 1 94.81 35 ILE B O 1
ATOM 1296 N N . HIS B 1 36 ? 0.74 15.609 -1.2 1 97.12 36 HIS B N 1
ATOM 1297 C CA . HIS B 1 36 ? 1.348 14.773 -2.223 1 97.12 36 HIS B CA 1
ATOM 1298 C C . HIS B 1 36 ? 1.384 15.477 -3.572 1 97.12 36 HIS B C 1
ATOM 1300 O O . HIS B 1 36 ? 2.23 15.18 -4.414 1 97.12 36 HIS B O 1
ATOM 1306 N N . ILE B 1 37 ? 0.494 16.406 -3.814 1 97 37 ILE B N 1
ATOM 1307 C CA . ILE B 1 37 ? 0.346 16.828 -5.203 1 97 37 ILE B CA 1
ATOM 1308 C C . ILE B 1 37 ? 0.529 18.344 -5.312 1 97 37 ILE B C 1
ATOM 1310 O O . ILE B 1 37 ? 0.58 18.891 -6.418 1 97 37 ILE B O 1
ATOM 1314 N N . ASP B 1 38 ? 0.635 19.062 -4.238 1 96.75 38 ASP B N 1
ATOM 1315 C CA . ASP B 1 38 ? 0.821 20.516 -4.188 1 96.75 38 ASP B CA 1
ATOM 1316 C C . ASP B 1 38 ? 2.039 20.875 -3.344 1 96.75 38 ASP B C 1
ATOM 1318 O O . ASP B 1 38 ? 1.994 20.812 -2.113 1 96.75 38 ASP B O 1
ATOM 1322 N N . PRO B 1 39 ? 3.098 21.391 -4.066 1 96.69 39 PRO B N 1
ATOM 1323 C CA . PRO B 1 39 ? 4.309 21.734 -3.316 1 96.69 39 PRO B CA 1
ATOM 1324 C C . PRO B 1 39 ? 4.059 22.781 -2.238 1 96.69 39 PRO B C 1
ATOM 1326 O O . PRO B 1 39 ? 4.719 22.766 -1.195 1 96.69 39 PRO B O 1
ATOM 1329 N N . GLU B 1 40 ? 3.123 23.656 -2.461 1 96.88 40 GLU B N 1
ATOM 1330 C CA . GLU B 1 40 ? 2.812 24.672 -1.46 1 96.88 40 GLU B CA 1
ATOM 1331 C C . GLU B 1 40 ? 2.15 24.047 -0.232 1 96.88 40 GLU B C 1
ATOM 1333 O O . GLU B 1 40 ? 2.473 24.422 0.901 1 96.88 40 GLU B O 1
ATOM 1338 N N . ALA B 1 41 ? 1.318 23.141 -0.445 1 94.62 41 ALA B N 1
ATOM 1339 C CA . ALA B 1 41 ? 0.682 22.438 0.67 1 94.62 41 ALA B CA 1
ATOM 1340 C C . ALA B 1 41 ? 1.703 21.641 1.474 1 94.62 41 ALA B C 1
ATOM 1342 O O . ALA B 1 41 ? 1.664 21.625 2.707 1 94.62 41 ALA B O 1
ATOM 1343 N N . GLY B 1 42 ? 2.619 21 0.769 1 94.38 42 GLY B N 1
ATOM 1344 C CA . GLY B 1 42 ? 3.688 20.281 1.45 1 94.38 42 GLY B CA 1
ATOM 1345 C C . GLY B 1 42 ? 4.559 21.188 2.303 1 94.38 42 GLY B C 1
ATOM 1346 O O . GLY B 1 42 ? 4.871 20.859 3.449 1 94.38 42 GLY B O 1
ATOM 1347 N N . SER B 1 43 ? 4.844 22.344 1.739 1 95.56 43 SER B N 1
ATOM 1348 C CA . SER B 1 43 ? 5.668 23.297 2.475 1 95.56 43 SER B CA 1
ATOM 1349 C C . SER B 1 43 ? 4.938 23.812 3.707 1 95.56 43 SER B C 1
ATOM 1351 O O . SER B 1 43 ? 5.523 23.922 4.785 1 95.56 43 SER B O 1
ATOM 1353 N N . ALA B 1 44 ? 3.682 24.062 3.502 1 92.94 44 ALA B N 1
ATOM 1354 C CA . ALA B 1 44 ? 2.871 24.547 4.617 1 92.94 44 ALA B CA 1
ATOM 1355 C C . ALA B 1 44 ? 2.801 23.5 5.734 1 92.94 44 ALA B C 1
ATOM 1357 O O . ALA B 1 44 ? 2.701 23.859 6.91 1 92.94 44 ALA B O 1
ATOM 1358 N N . ALA B 1 45 ? 2.961 22.25 5.375 1 90.44 45 ALA B N 1
ATOM 1359 C CA . ALA B 1 45 ? 2.906 21.156 6.336 1 90.44 45 ALA B CA 1
ATOM 1360 C C . ALA B 1 45 ? 4.281 20.875 6.934 1 90.44 45 ALA B C 1
ATOM 1362 O O . ALA B 1 45 ? 4.457 19.922 7.695 1 90.44 45 ALA B O 1
ATOM 1363 N N . GLY B 1 46 ? 5.258 21.641 6.504 1 92.19 46 GLY B N 1
ATOM 1364 C CA . GLY B 1 46 ? 6.59 21.5 7.066 1 92.19 46 GLY B CA 1
ATOM 1365 C C . G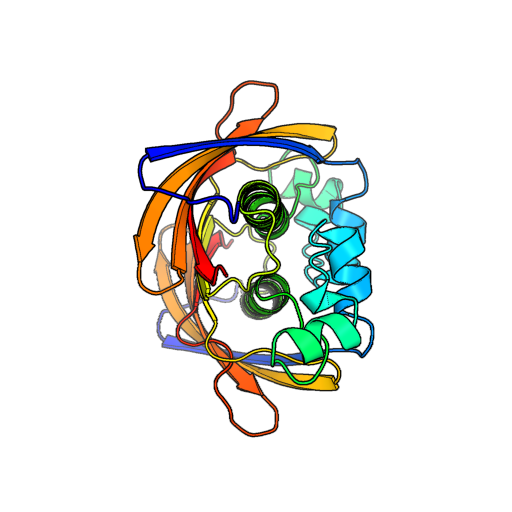LY B 1 46 ? 7.422 20.438 6.367 1 92.19 46 GLY B C 1
ATOM 1366 O O . GLY B 1 46 ? 8.383 19.922 6.938 1 92.19 46 GLY B O 1
ATOM 1367 N N . LEU B 1 47 ? 7.074 20.062 5.164 1 93.69 47 LEU B N 1
ATOM 1368 C CA . LEU B 1 47 ? 7.723 18.953 4.48 1 93.69 47 LEU B CA 1
ATOM 1369 C C . LEU B 1 47 ? 8.664 19.453 3.395 1 93.69 47 LEU B C 1
ATOM 1371 O O . LEU B 1 47 ? 9.227 18.656 2.641 1 93.69 47 LEU B O 1
ATOM 1375 N N . ASN B 1 48 ? 8.805 20.672 3.26 1 93.5 48 ASN B N 1
ATOM 1376 C CA . ASN B 1 48 ? 9.688 21.25 2.258 1 93.5 48 ASN B CA 1
ATOM 1377 C C . ASN B 1 48 ? 9.305 20.828 0.846 1 93.5 48 ASN B C 1
ATOM 1379 O O . ASN B 1 48 ? 10.156 20.375 0.077 1 93.5 48 ASN B O 1
ATOM 1383 N N . GLY B 1 49 ? 8.008 20.938 0.516 1 95.81 49 GLY B N 1
ATOM 1384 C CA . GLY B 1 49 ? 7.453 20.516 -0.763 1 95.81 49 GLY B CA 1
ATOM 1385 C C . GLY B 1 49 ? 6.578 19.281 -0.664 1 95.81 49 GLY B C 1
ATOM 1386 O O . GLY B 1 49 ? 6.293 18.812 0.437 1 95.81 49 GLY B O 1
ATOM 1387 N N . ASN B 1 50 ? 6.094 18.812 -1.847 1 96.81 50 ASN B N 1
ATOM 1388 C CA . ASN B 1 50 ? 5.242 17.625 -1.84 1 96.81 50 ASN B CA 1
ATOM 1389 C C . ASN B 1 50 ? 6.059 16.344 -1.673 1 96.81 50 ASN B C 1
ATOM 1391 O O . ASN B 1 50 ? 7.246 16.312 -2 1 96.81 50 ASN B O 1
ATOM 1395 N N . ILE B 1 51 ? 5.441 15.328 -1.134 1 97.69 51 ILE B N 1
ATOM 1396 C CA . ILE B 1 51 ? 6.105 14.055 -0.87 1 97.69 51 ILE B CA 1
ATOM 1397 C C . ILE B 1 51 ? 5.332 12.922 -1.537 1 97.69 51 ILE B C 1
ATOM 1399 O O . ILE B 1 51 ? 4.16 13.078 -1.877 1 97.69 51 ILE B O 1
ATOM 1403 N N . LEU B 1 52 ? 6.035 11.812 -1.793 1 98.12 52 LEU B N 1
ATOM 1404 C CA . LEU B 1 52 ? 5.418 10.625 -2.371 1 98.12 52 LEU B CA 1
ATOM 1405 C C . LEU B 1 52 ? 4.539 9.914 -1.348 1 98.12 52 LEU B C 1
ATOM 1407 O O . LEU B 1 52 ? 4.867 9.875 -0.16 1 98.12 52 LEU B O 1
ATOM 1411 N N . GLN B 1 53 ? 3.465 9.414 -1.796 1 97.5 53 GLN B N 1
ATOM 1412 C CA . GLN B 1 53 ? 2.627 8.578 -0.943 1 97.5 53 GLN B CA 1
ATOM 1413 C C . GLN B 1 53 ? 3.396 7.359 -0.442 1 97.5 53 GLN B C 1
ATOM 1415 O O . GLN B 1 53 ? 3.988 6.625 -1.234 1 97.5 53 GLN B O 1
ATOM 1420 N N . GLY B 1 54 ? 3.338 7.094 0.841 1 97.62 54 GLY B N 1
ATOM 1421 C CA . GLY B 1 54 ? 4.051 5.973 1.438 1 97.62 54 GLY B CA 1
ATOM 1422 C C . GLY B 1 54 ? 3.686 4.637 0.82 1 97.62 54 GLY B C 1
ATOM 1423 O O . GLY B 1 54 ? 4.535 3.75 0.702 1 97.62 54 GLY B O 1
ATOM 1424 N N . LEU B 1 55 ? 2.473 4.5 0.417 1 98 55 LEU B N 1
ATOM 1425 C CA . LEU B 1 55 ? 2.027 3.227 -0.137 1 98 55 LEU B CA 1
ATOM 1426 C C . LEU B 1 55 ? 2.635 2.992 -1.516 1 98 55 LEU B C 1
ATOM 1428 O O . LEU B 1 55 ? 2.758 1.847 -1.957 1 98 55 LEU B O 1
ATOM 1432 N N . CYS B 1 56 ? 3.037 4.043 -2.227 1 98.38 56 CYS B N 1
ATOM 1433 C CA . CYS B 1 56 ? 3.807 3.832 -3.447 1 98.38 56 CYS B CA 1
ATOM 1434 C C . CYS B 1 56 ? 5.176 3.236 -3.133 1 98.38 56 CYS B C 1
A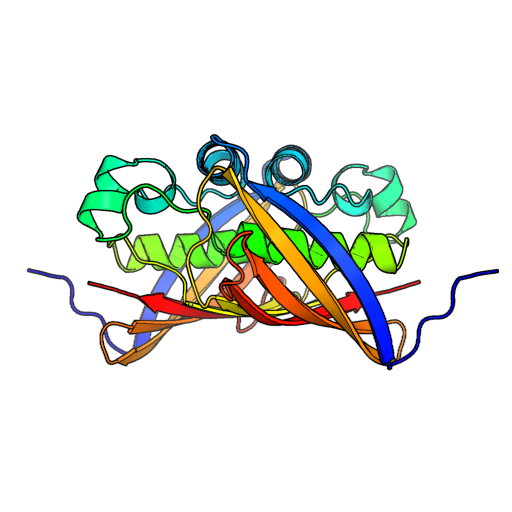TOM 1436 O O . CYS B 1 56 ? 5.609 2.287 -3.789 1 98.38 56 CYS B O 1
ATOM 1438 N N . THR B 1 57 ? 5.816 3.764 -2.152 1 98.56 57 THR B N 1
ATOM 1439 C CA . THR B 1 57 ? 7.09 3.203 -1.708 1 98.56 57 THR B CA 1
ATOM 1440 C C . THR B 1 57 ? 6.93 1.736 -1.321 1 98.56 57 THR B C 1
ATOM 1442 O O . THR B 1 57 ? 7.738 0.894 -1.712 1 98.56 57 THR B O 1
ATOM 1445 N N . LEU B 1 58 ? 5.848 1.459 -0.55 1 98.38 58 LEU B N 1
ATOM 1446 C CA . LEU B 1 58 ? 5.57 0.071 -0.196 1 98.38 58 LEU B CA 1
ATOM 1447 C C . LEU B 1 58 ? 5.309 -0.766 -1.443 1 98.38 58 LEU B C 1
ATOM 1449 O O . LEU B 1 58 ? 5.688 -1.938 -1.5 1 98.38 58 LEU B O 1
ATOM 1453 N N . GLY B 1 59 ? 4.68 -0.138 -2.445 1 97.56 59 GLY B N 1
ATOM 1454 C CA . GLY B 1 59 ? 4.496 -0.806 -3.725 1 97.56 59 GLY B CA 1
ATOM 1455 C C . GLY B 1 59 ? 5.805 -1.219 -4.375 1 97.56 59 GLY B C 1
ATOM 1456 O O . GLY B 1 59 ? 5.883 -2.277 -5 1 97.56 59 GLY B O 1
ATOM 1457 N N . TRP B 1 60 ? 6.805 -0.448 -4.238 1 97.81 60 TRP B N 1
ATOM 1458 C CA . TRP B 1 60 ? 8.109 -0.766 -4.809 1 97.81 60 TRP B CA 1
ATOM 1459 C C . TRP B 1 60 ? 8.781 -1.899 -4.039 1 97.81 60 TRP B C 1
ATOM 1461 O O . TRP B 1 60 ? 9.57 -2.662 -4.605 1 97.81 60 TRP B O 1
ATOM 1471 N N . VAL B 1 61 ? 8.43 -2.057 -2.723 1 97.62 61 VAL B N 1
ATOM 1472 C CA . VAL B 1 61 ? 8.852 -3.232 -1.97 1 97.62 61 VAL B CA 1
ATOM 1473 C C . VAL B 1 61 ? 8.25 -4.488 -2.6 1 97.62 61 VAL B C 1
ATOM 1475 O O . VAL B 1 61 ? 8.953 -5.477 -2.818 1 97.62 61 VAL B O 1
ATOM 1478 N N . VAL B 1 62 ? 7.004 -4.402 -2.898 1 96.19 62 VAL B N 1
ATOM 1479 C CA . VAL B 1 62 ? 6.309 -5.523 -3.523 1 96.19 62 VAL B CA 1
ATOM 1480 C C . VAL B 1 62 ? 6.926 -5.82 -4.887 1 96.19 62 VAL B C 1
ATOM 1482 O O . VAL B 1 62 ? 7.156 -6.98 -5.23 1 96.19 62 VAL B O 1
ATOM 1485 N N . GLU B 1 63 ? 7.207 -4.75 -5.613 1 94.25 63 GLU B N 1
ATOM 1486 C CA . GLU B 1 63 ? 7.879 -4.891 -6.902 1 94.25 63 GLU B CA 1
ATOM 1487 C C . GLU B 1 63 ? 9.219 -5.605 -6.75 1 94.25 63 GLU B C 1
ATOM 1489 O O . GLU B 1 63 ? 9.555 -6.484 -7.547 1 94.25 63 GLU B O 1
ATOM 1494 N N . ALA B 1 64 ? 9.984 -5.23 -5.766 1 94.94 64 ALA B N 1
ATOM 1495 C CA . ALA B 1 64 ? 11.289 -5.84 -5.516 1 94.94 64 ALA B CA 1
ATOM 1496 C C . ALA B 1 64 ? 11.156 -7.34 -5.258 1 94.94 64 ALA B C 1
ATOM 1498 O O . ALA B 1 64 ? 11.922 -8.141 -5.797 1 94.94 64 ALA B O 1
ATOM 1499 N N . ILE B 1 65 ? 10.18 -7.684 -4.484 1 94.94 65 ILE B N 1
ATOM 1500 C CA . ILE B 1 65 ? 9.953 -9.078 -4.129 1 94.94 65 ILE B CA 1
ATOM 1501 C C . ILE B 1 65 ? 9.508 -9.859 -5.363 1 94.94 65 ILE B C 1
ATOM 1503 O O . ILE B 1 65 ? 9.984 -10.969 -5.613 1 94.94 65 ILE B O 1
ATOM 1507 N N . ALA B 1 66 ? 8.617 -9.32 -6.141 1 91.19 66 ALA B N 1
ATOM 1508 C CA . ALA B 1 66 ? 8.133 -9.961 -7.363 1 91.19 66 ALA B CA 1
ATOM 1509 C C . ALA B 1 66 ? 9.281 -10.219 -8.336 1 91.19 66 ALA B C 1
ATOM 1511 O O . ALA B 1 66 ? 9.352 -11.289 -8.945 1 91.19 66 ALA B O 1
ATOM 1512 N N . GLY B 1 67 ? 10.172 -9.227 -8.469 1 89.25 67 GLY B N 1
ATOM 1513 C CA . GLY B 1 67 ? 11.328 -9.391 -9.336 1 89.25 67 GLY B CA 1
ATOM 1514 C C . GLY B 1 67 ? 12.273 -10.477 -8.859 1 89.25 67 GLY B C 1
ATOM 1515 O O . GLY B 1 67 ? 12.883 -11.172 -9.672 1 89.25 67 GLY B O 1
ATOM 1516 N N . PHE B 1 68 ? 12.297 -10.578 -7.574 1 92.12 68 PHE B N 1
ATOM 1517 C CA . PHE B 1 68 ? 13.172 -11.586 -6.977 1 92.12 68 PHE B CA 1
ATOM 1518 C C . PHE B 1 68 ? 12.594 -12.984 -7.176 1 92.12 68 PHE B C 1
ATOM 1520 O O . PHE B 1 68 ? 13.312 -13.906 -7.562 1 92.12 68 PHE B O 1
ATOM 1527 N N . VAL B 1 69 ? 11.344 -13.227 -6.871 1 88.56 69 VAL B N 1
ATOM 1528 C CA . VAL B 1 69 ? 10.695 -14.539 -6.938 1 88.56 69 VAL B CA 1
ATOM 1529 C C . VAL B 1 69 ? 10.414 -14.906 -8.391 1 88.56 69 VAL B C 1
ATOM 1531 O O . VAL B 1 69 ? 10.32 -16.078 -8.734 1 88.56 69 VAL B O 1
ATOM 1534 N N . GLU B 1 70 ? 10.453 -14.008 -9.398 1 78.44 70 GLU B N 1
ATOM 1535 C CA . GLU B 1 70 ? 10.203 -14.195 -10.82 1 78.44 70 GLU B CA 1
ATOM 1536 C C . GLU B 1 70 ? 8.922 -14.984 -11.062 1 78.44 70 GLU B C 1
ATOM 1538 O O . GLU B 1 70 ? 8.875 -15.859 -11.93 1 78.44 70 GLU B O 1
ATOM 1543 N N . ASP B 1 71 ? 7.949 -15.07 -10.203 1 73.25 71 ASP B N 1
ATOM 1544 C CA . ASP B 1 71 ? 6.656 -15.742 -10.305 1 73.25 71 ASP B CA 1
ATOM 1545 C C . ASP B 1 71 ? 5.516 -14.789 -9.945 1 73.25 71 ASP B C 1
ATOM 1547 O O . ASP B 1 71 ? 5.629 -14.016 -8.992 1 73.25 71 ASP B O 1
ATOM 1551 N N . PRO B 1 72 ? 4.566 -14.969 -10.992 1 71.81 72 PRO B N 1
ATOM 1552 C CA . PRO B 1 72 ? 3.396 -14.172 -10.625 1 71.81 72 PRO B CA 1
ATOM 1553 C C . PRO B 1 72 ? 2.766 -14.633 -9.305 1 71.81 72 PRO B C 1
ATOM 1555 O O . PRO B 1 72 ? 2.701 -15.828 -9.031 1 71.81 72 PRO B O 1
ATOM 1558 N N . GLY B 1 73 ? 2.848 -13.898 -8.219 1 79.56 73 GLY B N 1
ATOM 1559 C CA . GLY B 1 73 ? 2.191 -14.188 -6.953 1 79.56 73 GLY B CA 1
ATOM 1560 C C . GLY B 1 73 ? 1.365 -13.031 -6.43 1 79.56 73 GLY B C 1
ATOM 1561 O O . GLY B 1 73 ? 1.381 -11.938 -7.004 1 79.56 73 GLY B O 1
ATOM 1562 N N . ARG B 1 74 ? 0.546 -13.438 -5.43 1 88.31 74 ARG B N 1
ATOM 1563 C CA . ARG B 1 74 ? -0.355 -12.461 -4.828 1 88.31 74 ARG B CA 1
ATOM 1564 C C . ARG B 1 74 ? 0.088 -12.109 -3.412 1 88.31 74 ARG B C 1
ATOM 1566 O O . ARG B 1 74 ? 0.462 -12.992 -2.635 1 88.31 74 ARG B O 1
ATOM 1573 N N . VAL B 1 75 ? 0.121 -10.828 -3.135 1 94.38 75 VAL B N 1
ATOM 1574 C CA . VAL B 1 75 ? 0.438 -10.367 -1.788 1 94.38 75 VAL B CA 1
ATOM 1575 C C . VAL B 1 75 ? -0.68 -10.766 -0.828 1 94.38 75 VAL B C 1
ATOM 1577 O O . VAL B 1 75 ? -1.862 -10.602 -1.138 1 94.38 75 VAL B O 1
ATOM 1580 N N . ARG B 1 76 ? -0.276 -11.281 0.304 1 96 76 ARG B N 1
ATOM 1581 C CA . ARG B 1 76 ? -1.238 -11.711 1.313 1 96 76 ARG B CA 1
ATOM 1582 C C . ARG B 1 76 ? -1.259 -10.75 2.496 1 96 76 ARG B C 1
ATOM 1584 O O . ARG B 1 76 ? -2.326 -10.438 3.027 1 96 76 ARG B O 1
ATOM 1591 N N . ARG B 1 77 ? -0.053 -10.406 2.902 1 97.75 77 ARG B N 1
ATOM 1592 C CA . ARG B 1 77 ? 0.098 -9.555 4.078 1 97.75 77 ARG B CA 1
ATOM 1593 C C . ARG B 1 77 ? 1.203 -8.523 3.869 1 97.75 77 ARG B C 1
ATOM 1595 O O . ARG B 1 77 ? 2.213 -8.812 3.225 1 97.75 77 ARG B O 1
ATOM 1602 N N . VAL B 1 78 ? 0.935 -7.406 4.461 1 98.38 78 VAL B N 1
ATOM 1603 C CA . VAL B 1 78 ? 1.975 -6.383 4.473 1 98.38 78 VAL B CA 1
ATOM 1604 C C . VAL B 1 78 ? 2.008 -5.695 5.836 1 98.38 78 VAL B C 1
ATOM 1606 O O . VAL B 1 78 ? 0.991 -5.629 6.531 1 98.38 78 VAL B O 1
ATOM 1609 N N . LYS B 1 79 ? 3.129 -5.246 6.219 1 98.5 79 LYS B N 1
ATOM 1610 C CA . LYS B 1 79 ? 3.367 -4.32 7.32 1 98.5 79 LYS B CA 1
ATOM 1611 C C . LYS B 1 79 ? 4.535 -3.389 7.016 1 98.5 79 LYS B C 1
ATOM 1613 O O . LYS B 1 79 ? 5.551 -3.818 6.461 1 98.5 79 LYS B O 1
ATOM 1618 N N . ALA B 1 80 ? 4.332 -2.143 7.355 1 98.69 80 ALA B N 1
ATOM 1619 C CA . ALA B 1 80 ? 5.418 -1.203 7.094 1 98.69 80 ALA B CA 1
ATOM 1620 C C . ALA B 1 80 ? 5.332 0.007 8.023 1 98.69 80 ALA B C 1
ATOM 1622 O O . ALA B 1 80 ? 4.238 0.397 8.438 1 98.69 80 ALA B O 1
ATOM 1623 N N . ARG B 1 81 ? 6.434 0.498 8.352 1 98.19 81 ARG B N 1
ATOM 1624 C CA . ARG B 1 81 ? 6.605 1.798 8.992 1 98.19 81 ARG B CA 1
ATOM 1625 C C . ARG B 1 81 ? 7.418 2.738 8.109 1 98.19 81 ARG B C 1
ATOM 1627 O O . ARG B 1 81 ? 8.531 2.406 7.699 1 98.19 81 ARG B O 1
ATOM 1634 N N . PHE B 1 82 ? 6.789 3.881 7.875 1 98 82 PHE B N 1
ATOM 1635 C CA . PHE B 1 82 ? 7.461 4.887 7.059 1 98 82 PHE B CA 1
ATOM 1636 C C . PHE B 1 82 ? 8.227 5.867 7.934 1 98 82 PHE B C 1
ATOM 1638 O O . PHE B 1 82 ? 7.633 6.613 8.711 1 98 82 PHE B O 1
ATOM 1645 N N . SER B 1 83 ? 9.562 5.891 7.723 1 97.19 83 SER B N 1
ATOM 1646 C CA . SER B 1 83 ? 10.414 6.621 8.656 1 97.19 83 SER B CA 1
ATOM 1647 C C . SER B 1 83 ? 10.641 8.055 8.195 1 97.19 83 SER B C 1
ATOM 1649 O O . SER B 1 83 ? 10.547 8.992 8.992 1 97.19 83 SER B O 1
ATOM 1651 N N . ARG B 1 84 ? 11.016 8.32 6.996 1 96.94 84 ARG B N 1
ATOM 1652 C CA . ARG B 1 84 ? 11.18 9.641 6.398 1 96.94 84 ARG B CA 1
ATOM 1653 C C . ARG B 1 84 ? 10.445 9.734 5.062 1 96.94 84 ARG B C 1
ATOM 1655 O O . ARG B 1 84 ? 10.328 8.734 4.344 1 96.94 84 ARG B O 1
ATOM 1662 N N . PRO B 1 85 ? 10.031 10.938 4.711 1 97.38 85 PRO B N 1
ATOM 1663 C CA . PRO B 1 85 ? 9.336 11.078 3.43 1 97.38 85 PRO B CA 1
ATOM 1664 C C . PRO B 1 85 ? 10.25 10.852 2.232 1 97.38 85 PRO B C 1
ATOM 1666 O O . PRO B 1 85 ? 11.438 11.203 2.273 1 97.38 85 PRO B O 1
ATOM 1669 N N . VAL B 1 86 ? 9.688 10.195 1.257 1 98.38 86 VAL B N 1
ATOM 1670 C CA . VAL B 1 86 ? 10.305 10.141 -0.065 1 98.38 86 VAL B CA 1
ATOM 1671 C C . VAL B 1 86 ? 9.859 11.344 -0.89 1 98.38 86 VAL B C 1
ATOM 1673 O O . VAL B 1 86 ? 8.68 11.703 -0.897 1 98.38 86 VAL B O 1
ATOM 1676 N N . ARG B 1 87 ? 10.797 11.984 -1.596 1 97.88 87 ARG B N 1
ATOM 1677 C CA . ARG B 1 87 ? 10.516 13.18 -2.385 1 97.88 87 ARG B CA 1
ATOM 1678 C C . ARG B 1 87 ? 10.727 12.922 -3.871 1 97.88 87 ARG B C 1
ATOM 1680 O O . ARG B 1 87 ? 11.5 12.039 -4.25 1 97.88 87 ARG B O 1
ATOM 1687 N N . PRO B 1 88 ? 9.953 13.75 -4.68 1 97.81 88 PRO B N 1
ATOM 1688 C CA . PRO B 1 88 ? 10.297 13.68 -6.102 1 97.81 88 PRO B CA 1
ATOM 1689 C C . PRO B 1 88 ? 11.797 13.836 -6.348 1 97.81 88 PRO B C 1
ATOM 1691 O O . PRO B 1 88 ? 12.453 14.656 -5.695 1 97.81 88 PRO B O 1
ATOM 1694 N N . GLU B 1 89 ? 12.305 12.906 -7.227 1 97.69 89 GLU B N 1
ATOM 1695 C CA . GLU B 1 89 ? 13.695 12.898 -7.676 1 97.69 89 GLU B CA 1
ATOM 1696 C C . GLU B 1 89 ? 14.594 12.18 -6.68 1 97.69 89 GLU B C 1
ATOM 1698 O O . GLU B 1 89 ? 15.805 12.086 -6.887 1 97.69 89 GLU B O 1
ATOM 1703 N N . ASP B 1 90 ? 14.031 11.664 -5.594 1 98.5 90 ASP B N 1
ATOM 1704 C CA . ASP B 1 90 ? 14.805 10.75 -4.754 1 98.5 90 ASP B CA 1
ATOM 1705 C C . ASP B 1 90 ? 15.109 9.453 -5.492 1 98.5 90 ASP B C 1
ATOM 1707 O O . ASP B 1 90 ? 14.312 8.992 -6.309 1 98.5 90 ASP B O 1
ATOM 1711 N N . THR B 1 91 ? 16.25 8.945 -5.27 1 98.88 91 THR B N 1
ATOM 1712 C CA . THR B 1 91 ? 16.562 7.566 -5.613 1 98.88 91 THR B CA 1
ATOM 1713 C C . THR B 1 91 ? 16.531 6.68 -4.371 1 98.88 91 THR B C 1
ATOM 1715 O O . THR B 1 91 ? 17.219 6.961 -3.383 1 98.88 91 THR B O 1
ATOM 1718 N N . ILE B 1 92 ? 15.75 5.656 -4.398 1 98.88 92 ILE B N 1
ATOM 1719 C CA . ILE B 1 92 ? 15.539 4.793 -3.242 1 98.88 92 ILE B CA 1
ATOM 1720 C C . ILE B 1 92 ? 16.172 3.424 -3.5 1 98.88 92 ILE B C 1
ATOM 1722 O O . ILE B 1 92 ? 15.953 2.826 -4.559 1 98.88 92 ILE B O 1
ATOM 1726 N N . THR B 1 93 ? 16.953 2.971 -2.557 1 98.88 93 THR B N 1
ATOM 1727 C CA . THR B 1 93 ? 17.547 1.635 -2.6 1 98.88 93 THR B CA 1
ATOM 1728 C C . THR B 1 93 ? 16.875 0.721 -1.574 1 98.88 93 THR B C 1
ATOM 1730 O O . THR B 1 93 ? 16.781 1.065 -0.394 1 98.88 93 THR B O 1
ATOM 1733 N N . PHE B 1 94 ? 16.438 -0.413 -2.064 1 98.88 94 PHE B N 1
ATOM 1734 C CA . PHE B 1 94 ? 15.766 -1.402 -1.227 1 98.88 94 PHE B CA 1
ATOM 1735 C C . PHE B 1 94 ? 16.672 -2.59 -0.957 1 98.88 94 PHE B C 1
ATOM 1737 O O . PHE B 1 94 ? 17.344 -3.086 -1.867 1 98.88 94 PHE B O 1
ATOM 1744 N N . GLN B 1 95 ? 16.75 -2.967 0.258 1 98.81 95 GLN B N 1
ATOM 1745 C CA . GLN B 1 95 ? 17.453 -4.172 0.684 1 98.81 95 GLN B CA 1
ATOM 1746 C C . GLN B 1 95 ? 16.5 -5.176 1.314 1 98.81 95 GLN B C 1
ATOM 1748 O O . GLN B 1 95 ? 15.867 -4.883 2.332 1 98.81 95 GLN B O 1
ATOM 1753 N N 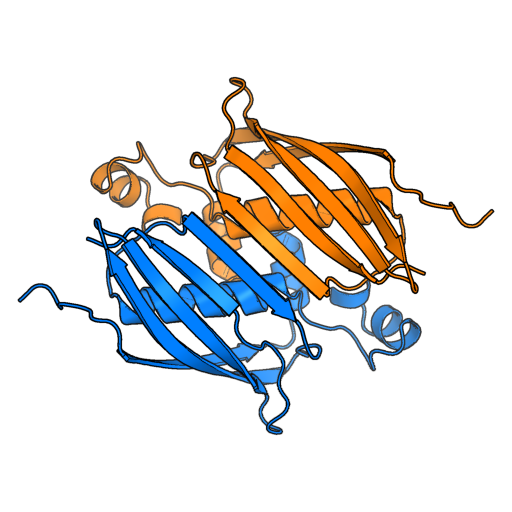. GLY B 1 96 ? 16.438 -6.34 0.708 1 98.62 96 GLY B N 1
ATOM 1754 C CA . GLY B 1 96 ? 15.477 -7.34 1.162 1 98.62 96 GLY B CA 1
ATOM 1755 C C . GLY B 1 96 ? 16.141 -8.641 1.597 1 98.62 96 GLY B C 1
ATOM 1756 O O . GLY B 1 96 ? 17.25 -8.953 1.169 1 98.62 96 GLY B O 1
ATOM 1757 N N . ARG B 1 97 ? 15.375 -9.312 2.449 1 98.69 97 ARG B N 1
ATOM 1758 C CA . ARG B 1 97 ? 15.773 -10.633 2.924 1 98.69 97 ARG B CA 1
ATOM 1759 C C . ARG B 1 97 ? 14.555 -11.539 3.127 1 98.69 97 ARG B C 1
ATOM 1761 O O . ARG B 1 97 ? 13.578 -11.125 3.748 1 98.69 97 ARG B O 1
ATOM 1768 N N . VAL B 1 98 ? 14.727 -12.75 2.596 1 98.38 98 VAL B N 1
ATOM 1769 C CA . VAL B 1 98 ? 13.688 -13.75 2.842 1 98.38 98 VAL B CA 1
ATOM 1770 C C . VAL B 1 98 ? 13.789 -14.258 4.277 1 98.38 98 VAL B C 1
ATOM 1772 O O . VAL B 1 98 ? 14.867 -14.656 4.727 1 98.38 98 VAL B O 1
ATOM 1775 N N . THR B 1 99 ? 12.664 -14.227 4.969 1 98.69 99 THR B N 1
ATOM 1776 C CA . THR B 1 99 ? 12.703 -14.648 6.367 1 98.69 99 THR B CA 1
ATOM 1777 C C . THR B 1 99 ? 11.992 -15.984 6.547 1 98.69 99 THR B C 1
ATOM 1779 O O . THR B 1 99 ? 12.211 -16.672 7.539 1 98.69 99 THR B O 1
ATOM 1782 N N . ALA B 1 100 ? 11.125 -16.328 5.613 1 98.19 100 ALA B N 1
ATOM 1783 C CA . ALA B 1 100 ? 10.422 -17.594 5.691 1 98.19 100 ALA B CA 1
ATOM 1784 C C . ALA B 1 100 ? 9.93 -18.047 4.316 1 98.19 100 ALA B C 1
ATOM 1786 O O . ALA B 1 100 ? 9.594 -17.203 3.473 1 98.19 100 ALA B O 1
ATOM 1787 N N . VAL B 1 101 ? 9.953 -19.312 4.066 1 96.31 101 VAL B N 1
ATOM 1788 C CA . VAL B 1 101 ? 9.32 -19.984 2.928 1 96.31 101 VAL B CA 1
ATOM 1789 C C . VAL B 1 101 ? 8.555 -21.203 3.406 1 96.31 101 VAL B C 1
ATOM 1791 O O . VAL B 1 101 ? 9.156 -22.234 3.754 1 96.31 101 VAL B O 1
ATOM 1794 N N . GLN B 1 102 ? 7.258 -21.016 3.422 1 95.12 102 GLN B N 1
ATOM 1795 C CA . GLN B 1 102 ? 6.441 -22.094 3.965 1 95.12 102 GLN B CA 1
ATOM 1796 C C . GLN B 1 102 ? 5.082 -22.156 3.271 1 95.12 102 GLN B C 1
ATOM 1798 O O . GLN B 1 102 ? 4.469 -21.125 2.996 1 95.12 102 GLN B O 1
ATOM 1803 N N . ASP B 1 103 ? 4.68 -23.391 2.912 1 93.06 103 ASP B N 1
ATOM 1804 C CA . ASP B 1 103 ? 3.332 -23.641 2.408 1 93.06 103 ASP B CA 1
ATOM 1805 C C . ASP B 1 103 ? 3.014 -22.734 1.218 1 93.06 103 ASP B C 1
ATOM 1807 O O . ASP B 1 103 ? 1.957 -22.094 1.177 1 93.06 103 ASP B O 1
ATOM 1811 N N . GLY B 1 104 ? 3.977 -22.625 0.346 1 90.81 104 GLY B N 1
ATOM 1812 C CA . GLY B 1 104 ? 3.756 -21.875 -0.883 1 90.81 104 GLY B CA 1
ATOM 1813 C C . GLY B 1 104 ? 3.742 -20.375 -0.675 1 90.81 104 GLY B C 1
ATOM 1814 O O . GLY B 1 104 ? 3.277 -19.625 -1.538 1 90.81 104 GLY B O 1
ATOM 1815 N N . ARG B 1 105 ? 4.297 -20.016 0.495 1 95.19 105 ARG B N 1
ATOM 1816 C CA . ARG B 1 105 ? 4.375 -18.594 0.805 1 95.19 105 ARG B CA 1
ATOM 1817 C C . ARG B 1 105 ? 5.812 -18.172 1.085 1 95.19 105 ARG B C 1
ATOM 1819 O O . ARG B 1 105 ? 6.582 -18.922 1.68 1 95.19 105 ARG B O 1
ATOM 1826 N N . LEU B 1 106 ? 6.113 -17.031 0.659 1 96.44 106 LEU B N 1
ATOM 1827 C CA . LEU B 1 106 ? 7.395 -16.391 0.95 1 96.44 106 LEU B CA 1
ATOM 1828 C C . LEU B 1 106 ? 7.188 -15.094 1.729 1 96.44 106 LEU B C 1
ATOM 1830 O O . LEU B 1 106 ? 6.344 -14.266 1.363 1 96.44 106 LEU B O 1
ATOM 1834 N N . THR B 1 107 ? 7.883 -15.031 2.875 1 98.25 107 THR B N 1
ATOM 1835 C CA . THR B 1 107 ? 7.906 -13.797 3.648 1 98.25 107 THR B CA 1
ATOM 1836 C C . THR B 1 107 ? 9.266 -13.117 3.539 1 98.25 107 THR B C 1
ATOM 1838 O O . THR B 1 107 ? 10.305 -13.773 3.656 1 98.25 107 THR B O 1
ATOM 1841 N N . ALA B 1 108 ? 9.25 -11.867 3.275 1 98.25 108 ALA B N 1
ATOM 1842 C CA . ALA B 1 108 ? 10.484 -11.102 3.186 1 98.25 108 ALA B CA 1
ATOM 1843 C C . ALA B 1 108 ? 10.406 -9.836 4.035 1 98.25 108 ALA B C 1
ATOM 1845 O O . ALA B 1 108 ? 9.328 -9.281 4.238 1 98.25 108 ALA B O 1
ATOM 1846 N N . GLU B 1 109 ? 11.516 -9.461 4.566 1 98.81 109 GLU B N 1
ATOM 1847 C CA . GLU B 1 109 ? 11.711 -8.156 5.203 1 98.81 109 GLU B CA 1
ATOM 1848 C C . GLU B 1 109 ? 12.539 -7.234 4.32 1 98.81 109 GLU B C 1
ATOM 1850 O O . GLU B 1 109 ? 13.523 -7.66 3.715 1 98.81 109 GLU B O 1
ATOM 1855 N N . VAL B 1 110 ? 12.109 -5.988 4.195 1 98.81 110 VAL B N 1
ATOM 1856 C CA . VAL B 1 110 ? 12.789 -5.059 3.293 1 98.81 110 VAL B CA 1
ATOM 1857 C C . VAL B 1 110 ? 12.984 -3.713 3.986 1 98.81 110 VAL B C 1
ATOM 1859 O O . VAL B 1 110 ? 12.07 -3.207 4.641 1 98.81 110 VAL B O 1
ATOM 1862 N N . SER B 1 111 ? 14.148 -3.176 3.91 1 98.88 111 SER B N 1
ATOM 1863 C CA . SER B 1 111 ? 14.445 -1.799 4.289 1 98.88 111 SER B CA 1
ATOM 1864 C C . SER B 1 111 ? 14.805 -0.957 3.07 1 98.88 111 SER B C 1
ATOM 1866 O O . S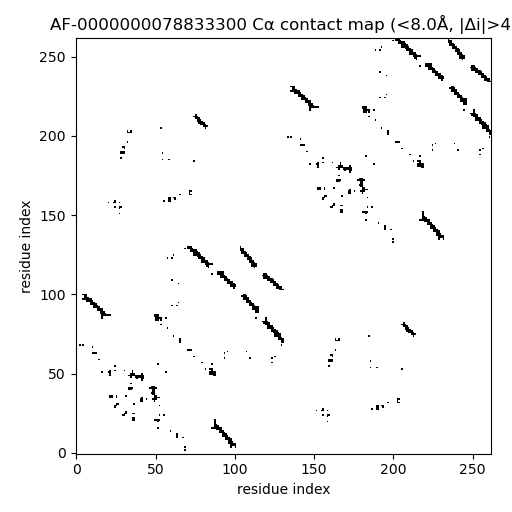ER B 1 111 ? 15.094 -1.496 1.999 1 98.88 111 SER B O 1
ATOM 1868 N N . ALA B 1 112 ? 14.695 0.35 3.254 1 98.88 112 ALA B N 1
ATOM 1869 C CA . ALA B 1 112 ? 15 1.223 2.123 1 98.88 112 ALA B CA 1
ATOM 1870 C C . ALA B 1 112 ? 15.648 2.52 2.59 1 98.88 112 ALA B C 1
ATOM 1872 O O . ALA B 1 112 ? 15.305 3.051 3.648 1 98.88 112 ALA B O 1
ATOM 1873 N N . THR B 1 113 ? 16.578 3.004 1.765 1 98.81 113 THR B N 1
ATOM 1874 C CA . THR B 1 113 ? 17.25 4.277 2.004 1 98.81 113 THR B CA 1
ATOM 1875 C C . THR B 1 113 ? 17.234 5.141 0.748 1 98.81 113 THR B C 1
ATOM 1877 O O . THR B 1 113 ? 17.094 4.629 -0.365 1 98.81 113 THR B O 1
ATOM 1880 N N . ASN B 1 114 ? 17.266 6.5 0.97 1 98.75 114 ASN B N 1
ATOM 1881 C CA . ASN B 1 114 ? 17.406 7.395 -0.174 1 98.75 114 ASN B CA 1
ATOM 1882 C C . ASN B 1 114 ? 18.859 7.625 -0.533 1 98.75 114 ASN B C 1
ATOM 1884 O O . ASN B 1 114 ? 19.75 7 0.046 1 98.75 114 ASN B O 1
ATOM 1888 N N . GLN B 1 115 ? 19.094 8.484 -1.57 1 98.5 115 GLN B N 1
ATOM 1889 C CA . GLN B 1 115 ? 20.438 8.695 -2.109 1 98.5 115 GLN B CA 1
ATOM 1890 C C . GLN B 1 115 ? 21.359 9.336 -1.072 1 98.5 115 GLN B C 1
ATOM 1892 O O . GLN B 1 115 ? 22.578 9.352 -1.236 1 98.5 115 GLN B O 1
ATOM 1897 N N . ARG B 1 116 ? 20.812 9.828 0.011 1 98.31 116 ARG B N 1
ATOM 1898 C CA . ARG B 1 116 ? 21.594 10.453 1.073 1 98.31 116 ARG B CA 1
ATOM 1899 C C . ARG B 1 116 ? 21.844 9.469 2.211 1 98.31 116 ARG B C 1
ATOM 1901 O O . ARG B 1 116 ? 22.375 9.852 3.26 1 98.31 116 ARG B O 1
ATOM 1908 N N . GLY B 1 117 ? 21.375 8.312 2.084 1 98 117 GLY B N 1
ATOM 1909 C CA . GLY B 1 117 ? 21.578 7.297 3.1 1 98 117 GLY B CA 1
ATOM 1910 C C . GLY B 1 117 ? 20.578 7.363 4.23 1 98 117 GLY B C 1
ATOM 1911 O O . GLY B 1 117 ? 20.766 6.734 5.273 1 98 117 GLY B O 1
ATOM 1912 N N . GLU B 1 118 ? 19.531 8.133 4.055 1 98.25 118 GLU B N 1
ATOM 1913 C CA . GLU B 1 118 ? 18.469 8.258 5.066 1 98.25 118 GLU B CA 1
ATOM 1914 C C . GLU B 1 118 ? 17.453 7.133 4.938 1 98.25 118 GLU B C 1
ATOM 1916 O O . GLU B 1 118 ? 17.016 6.801 3.834 1 98.25 118 GLU B O 1
ATOM 1921 N N . ASP B 1 119 ? 17.047 6.535 6.141 1 98.5 119 ASP B N 1
ATOM 1922 C CA . ASP B 1 119 ? 16.016 5.496 6.137 1 98.5 119 ASP B CA 1
ATOM 1923 C C . ASP B 1 119 ? 14.656 6.074 5.773 1 98.5 119 ASP B C 1
ATOM 1925 O O . ASP B 1 119 ? 14.188 7.016 6.418 1 98.5 119 ASP B O 1
ATOM 1929 N N . VAL B 1 120 ? 14.039 5.496 4.75 1 98.62 120 VAL B N 1
ATOM 1930 C CA . VAL B 1 120 ? 12.688 5.941 4.422 1 98.62 120 VAL B CA 1
ATOM 1931 C C . VAL B 1 120 ? 11.68 4.859 4.797 1 98.62 120 VAL B C 1
ATOM 1933 O O . VAL B 1 120 ? 10.484 5.133 4.934 1 98.62 120 VAL B O 1
ATOM 1936 N N . LEU B 1 121 ? 12.07 3.697 4.898 1 97.94 121 LEU B N 1
ATOM 1937 C CA . LEU B 1 121 ? 11.297 2.518 5.273 1 97.94 121 LEU B CA 1
ATOM 1938 C C . LEU B 1 121 ? 12.172 1.506 6.004 1 97.94 121 LEU B C 1
ATOM 1940 O O . LEU B 1 121 ? 13.234 1.119 5.504 1 97.94 121 LEU B O 1
ATOM 1944 N N . LYS B 1 122 ? 11.75 1.142 7.219 1 93.31 122 LYS B N 1
ATOM 1945 C CA . LYS B 1 122 ? 12.547 0.181 7.98 1 93.31 122 LYS B CA 1
ATOM 1946 C C . LYS B 1 122 ? 11.727 -1.065 8.312 1 93.31 122 LYS B C 1
ATOM 1948 O O . LYS B 1 122 ? 10.648 -0.968 8.891 1 93.31 122 LYS B O 1
ATOM 1953 N N . GLY B 1 123 ? 12.188 -2.145 7.926 1 95.38 123 GLY B N 1
ATOM 1954 C CA . GLY B 1 123 ? 11.648 -3.428 8.344 1 95.38 123 GLY B CA 1
ATOM 1955 C C . GLY B 1 123 ? 10.266 -3.705 7.793 1 95.38 123 GLY B C 1
ATOM 1956 O O . GLY B 1 123 ? 9.391 -4.211 8.508 1 95.38 123 GLY B O 1
ATOM 1957 N N . ALA B 1 124 ? 9.945 -3.311 6.602 1 98.56 124 ALA B N 1
ATOM 1958 C CA . ALA B 1 124 ? 8.688 -3.713 5.984 1 98.56 124 ALA B CA 1
ATOM 1959 C C . ALA B 1 124 ? 8.617 -5.23 5.816 1 98.56 124 ALA B C 1
ATOM 1961 O O . ALA B 1 124 ? 9.617 -5.871 5.484 1 98.56 124 ALA B O 1
ATOM 1962 N N . VAL B 1 125 ? 7.477 -5.793 6.113 1 98.81 125 VAL B N 1
ATOM 1963 C CA . VAL B 1 125 ? 7.273 -7.227 5.941 1 98.81 125 VAL B CA 1
ATOM 1964 C C . VAL B 1 125 ? 6.164 -7.473 4.918 1 98.81 125 VAL B C 1
ATOM 1966 O O . VAL B 1 125 ? 5.086 -6.887 5.008 1 98.81 125 VAL B O 1
ATOM 1969 N N . VAL B 1 126 ? 6.488 -8.305 3.943 1 98.12 126 VAL B N 1
ATOM 1970 C CA . VAL B 1 126 ? 5.523 -8.711 2.93 1 98.12 126 VAL B CA 1
ATOM 1971 C C . VAL B 1 126 ? 5.492 -10.227 2.82 1 98.12 126 VAL B C 1
ATOM 1973 O O . VAL B 1 126 ? 6.539 -10.875 2.762 1 98.12 126 VAL B O 1
ATOM 1976 N N . GLU B 1 127 ? 4.301 -10.742 2.918 1 97.75 127 GLU B N 1
ATOM 1977 C CA . GLU B 1 127 ? 4.062 -12.156 2.635 1 97.75 127 GLU B CA 1
ATOM 1978 C C . GLU B 1 127 ? 3.314 -12.336 1.318 1 97.75 127 GLU B C 1
ATOM 1980 O O . GLU B 1 127 ? 2.295 -11.688 1.085 1 97.75 127 GLU B O 1
ATOM 1985 N N . ALA B 1 128 ? 3.809 -13.18 0.479 1 94.88 128 ALA B N 1
ATOM 1986 C CA . ALA B 1 128 ? 3.193 -13.414 -0.824 1 94.88 128 ALA B CA 1
ATOM 1987 C C . ALA B 1 128 ? 3.162 -14.898 -1.157 1 94.88 128 ALA B C 1
ATOM 1989 O O . ALA B 1 128 ? 4.031 -15.656 -0.722 1 94.88 128 ALA B O 1
ATOM 1990 N N . PHE B 1 129 ? 2.109 -15.266 -1.872 1 92.31 129 PHE B N 1
ATOM 1991 C CA . PHE B 1 129 ? 2.076 -16.609 -2.449 1 92.31 129 PHE B CA 1
ATOM 1992 C C . PHE B 1 129 ? 3.105 -16.734 -3.566 1 92.31 129 PHE B C 1
ATOM 1994 O O . PHE B 1 129 ? 3.279 -15.82 -4.371 1 92.31 129 PHE B O 1
ATOM 2001 N N . ILE B 1 130 ? 3.734 -17.859 -3.467 1 85.12 130 ILE B N 1
ATOM 2002 C CA . ILE B 1 130 ? 4.684 -18.109 -4.543 1 85.12 130 ILE B CA 1
ATOM 2003 C C . ILE B 1 130 ? 4.383 -19.453 -5.199 1 85.12 130 ILE B C 1
ATOM 2005 O O . ILE B 1 130 ? 3.824 -20.359 -4.559 1 85.12 130 ILE B O 1
ATOM 2009 N N . GLY B 1 131 ? 4.684 -19.75 -6.48 1 68.81 131 GLY B N 1
ATOM 2010 C CA . GLY B 1 131 ? 4.602 -21.031 -7.152 1 68.81 131 GLY B CA 1
ATOM 2011 C C . GLY B 1 131 ? 3.336 -21.203 -7.969 1 68.81 131 GLY B C 1
ATOM 2012 O O . GLY B 1 131 ? 2.387 -20.438 -7.816 1 68.81 131 GLY B O 1
#

InterPro domains:
  IPR002539 MaoC-like dehydratase domain [PF01575] (24-115)
  IPR029069 HotDog domain superfamily [SSF54637] (5-123)

Radius of gyration: 17.64 Å; Cα contacts (8 Å, |Δi|>4): 639; chains: 2; bounding box: 43×50×40 Å

Nearest PDB structures (foldseek):
  4w78-assembly1_F  TM=9.067E-01  e=5.199E-10  Mycobacterium tuberculosis SUMu008
  4zrb-assembly2_G  TM=7.530E-01  e=3.205E-05  Streptococcus pneumoniae TIGR4
  4zrb-assembly1_D  TM=7.527E-01  e=6.317E-05  Streptococcus pneumoniae TIGR4
  4xy5-assembly1_A  TM=7.402E-01  e=7.485E-05  Streptococcus pneumoniae TIGR4
  4xy6-assembly1_A  TM=7.256E-01  e=7.074E-05  Streptococcus pneumoniae TIGR4